Protein AF-0000000071113732 (afdb_homodimer)

InterPro domains:
  IPR005149 Transcription regulator PadR, N-terminal [PF03551] (15-84)
  IPR036388 Winged helix-like DNA-binding domain superfamily [G3DSA:1.10.10.10] (1-105)
  IPR036390 Winged helix DNA-binding domain superfamily [SSF46785] (5-100)
  IPR052509 Metal-responsive DNA-binding regulator [PTHR33169] (1-102)

Sequence (212 aa):
MKETQLLKGVLEGCVLDMIGQKERYGYELVQTLREAGFDTIVPGTIYPLLQKLEKNQWIRGDMRPSPDGPDRKYFSLMKEGEERVSVFWQQWDDLSQKVEGIKNGGMKETQLLKGVLEGCVLDMIGQKERYGYELVQTLREAGFDTIVPGTIYPLLQKLEKNQWIRGDMRPSPDGPDRKYFSLMKEGEERVSVFWQQWDDLSQKVEGIKNGG

Structure (mmCIF, N/CA/C/O backbone):
data_AF-0000000071113732-model_v1
#
loop_
_entity.id
_entity.type
_entity.pdbx_description
1 polymer 'Transcription regulator PadR N-terminal domain-containing protein'
#
loop_
_atom_site.group_PDB
_atom_site.id
_atom_site.type_symbol
_atom_site.label_atom_id
_atom_site.label_alt_id
_atom_site.label_comp_id
_atom_site.label_asym_id
_atom_site.label_entity_id
_atom_site.label_seq_id
_atom_site.pdbx_PDB_ins_code
_atom_site.Cartn_x
_atom_site.Cartn_y
_atom_site.Cartn_z
_atom_site.occupancy
_atom_site.B_iso_or_equiv
_atom_site.auth_seq_id
_atom_site.auth_comp_id
_atom_site.auth_asym_id
_atom_site.auth_atom_id
_atom_site.pdbx_PDB_model_num
ATOM 1 N N . MET A 1 1 ? -9.508 7.051 0.958 1 48.38 1 MET A N 1
ATOM 2 C CA . MET A 1 1 ? -8.383 6.32 0.396 1 48.38 1 MET A CA 1
ATOM 3 C C . MET A 1 1 ? -8.734 4.855 0.181 1 48.38 1 MET A C 1
ATOM 5 O O . MET A 1 1 ? -9.242 4.191 1.088 1 48.38 1 MET A O 1
ATOM 9 N N . LYS A 1 2 ? -9.109 4.508 -1.021 1 57 2 LYS A N 1
ATOM 10 C CA . LYS A 1 2 ? -9.828 3.268 -1.302 1 57 2 LYS A CA 1
ATOM 11 C C . LYS A 1 2 ? -8.969 2.047 -0.994 1 57 2 LYS A C 1
ATOM 13 O O . LYS A 1 2 ? -7.758 2.059 -1.233 1 57 2 LYS A O 1
ATOM 18 N N . GLU A 1 3 ? -9.344 1.215 -0.089 1 65.75 3 GLU A N 1
ATOM 19 C CA . GLU A 1 3 ? -8.844 -0.138 0.137 1 65.75 3 GLU A CA 1
ATOM 20 C C . GLU A 1 3 ? -8.133 -0.678 -1.102 1 65.75 3 GLU A C 1
ATOM 22 O O . GLU A 1 3 ? -7.086 -1.314 -0.993 1 65.75 3 GLU A O 1
ATOM 27 N N . THR A 1 4 ? -8.398 0.031 -2.078 1 75.38 4 THR A N 1
ATOM 28 C CA . THR A 1 4 ? -7.945 -0.485 -3.363 1 75.38 4 THR A CA 1
ATOM 29 C C . THR A 1 4 ? -6.5 -0.079 -3.629 1 75.38 4 THR A C 1
ATOM 31 O O . THR A 1 4 ? -5.699 -0.888 -4.102 1 75.38 4 THR A O 1
ATOM 34 N N . GLN A 1 5 ? -6.148 1.124 -3.166 1 77.12 5 GLN A N 1
ATOM 35 C CA . GLN A 1 5 ? -4.789 1.583 -3.434 1 77.12 5 GLN A CA 1
ATOM 36 C C . GLN A 1 5 ? -3.775 0.833 -2.576 1 77.12 5 GLN A C 1
ATOM 38 O O . GLN A 1 5 ? -2.703 0.458 -3.055 1 77.12 5 GLN A O 1
ATOM 43 N N . LEU A 1 6 ? -4.082 0.562 -1.274 1 81.5 6 LEU A N 1
ATOM 44 C CA . LEU A 1 6 ? -3.229 -0.189 -0.361 1 81.5 6 LEU A CA 1
ATOM 45 C C . LEU A 1 6 ? -2.979 -1.599 -0.886 1 81.5 6 LEU A C 1
ATOM 47 O O . LEU A 1 6 ? -1.842 -2.076 -0.881 1 81.5 6 LEU A O 1
ATOM 51 N N . LEU A 1 7 ? -4.039 -2.096 -1.405 1 84.56 7 LEU A N 1
ATOM 52 C CA . LEU A 1 7 ? -3.994 -3.469 -1.896 1 84.56 7 LEU A CA 1
ATOM 53 C C . LEU A 1 7 ? -3.139 -3.568 -3.154 1 84.56 7 LEU A C 1
ATOM 55 O O . LEU A 1 7 ? -2.342 -4.5 -3.297 1 84.56 7 LEU A O 1
ATOM 59 N N . LYS A 1 8 ? -3.248 -2.613 -4.027 1 83.69 8 LYS A N 1
ATOM 60 C CA . LYS A 1 8 ? -2.506 -2.623 -5.285 1 83.69 8 LYS A CA 1
ATOM 61 C C . LYS A 1 8 ? -1 -2.629 -5.035 1 83.69 8 LYS A C 1
ATOM 63 O O . LYS A 1 8 ? -0.249 -3.295 -5.75 1 83.69 8 LYS A O 1
ATOM 68 N N . GLY A 1 9 ? -0.637 -2.068 -3.979 1 83.94 9 GLY A N 1
ATOM 69 C CA . GLY A 1 9 ? 0.781 -1.942 -3.68 1 83.94 9 GLY A CA 1
ATOM 70 C C . GLY A 1 9 ? 1.414 -3.244 -3.229 1 83.94 9 GLY A C 1
ATOM 71 O O . GLY A 1 9 ? 2.621 -3.441 -3.385 1 83.94 9 GLY A O 1
ATOM 72 N N . VAL A 1 10 ? 0.55 -4.109 -2.74 1 94.44 10 VAL A N 1
ATOM 73 C CA . VAL A 1 10 ? 1.151 -5.289 -2.127 1 94.44 10 VAL A CA 1
ATOM 74 C C . VAL A 1 10 ? 0.893 -6.516 -3 1 94.44 10 VAL A C 1
ATOM 76 O O . VAL A 1 10 ? 1.632 -7.5 -2.932 1 94.44 10 VAL A O 1
ATOM 79 N N . LEU A 1 11 ? -0.054 -6.473 -3.846 1 94.31 11 LEU A N 1
ATOM 80 C CA . LEU A 1 11 ? -0.543 -7.66 -4.539 1 94.31 11 LEU A CA 1
ATOM 81 C C . LEU A 1 11 ? 0.536 -8.242 -5.449 1 94.31 11 LEU A C 1
ATOM 83 O O . LEU A 1 11 ? 0.763 -9.453 -5.457 1 94.31 11 LEU A O 1
ATOM 87 N N . GLU A 1 12 ? 1.166 -7.418 -6.188 1 95.62 12 GLU A N 1
ATOM 88 C CA . GLU A 1 12 ? 2.211 -7.875 -7.098 1 95.62 12 GLU A CA 1
ATOM 89 C C . GLU A 1 12 ? 3.297 -8.641 -6.352 1 95.62 12 GLU A C 1
ATOM 91 O O . GLU A 1 12 ? 3.701 -9.727 -6.773 1 95.62 12 GLU A O 1
ATOM 96 N N . GLY A 1 13 ? 3.77 -8.094 -5.277 1 96.38 13 GLY A N 1
ATOM 97 C CA . GLY A 1 13 ? 4.797 -8.742 -4.477 1 96.38 13 GLY A CA 1
ATOM 98 C C . GLY A 1 13 ? 4.344 -10.055 -3.867 1 96.38 13 GLY A C 1
ATOM 99 O O . GLY A 1 13 ? 5.09 -11.031 -3.859 1 96.38 13 GLY A O 1
ATOM 100 N N . CYS A 1 14 ? 3.131 -10.086 -3.414 1 96.88 14 CYS A N 1
ATOM 101 C CA . CYS A 1 14 ? 2.578 -11.289 -2.812 1 96.88 14 CYS A CA 1
ATOM 102 C C . CYS A 1 14 ? 2.451 -12.406 -3.846 1 96.88 14 CYS A C 1
ATOM 104 O O . CYS A 1 14 ? 2.791 -13.555 -3.568 1 96.88 14 CYS A O 1
ATOM 106 N N . VAL A 1 15 ? 2.012 -12.016 -5.008 1 97.38 15 VAL A N 1
ATOM 107 C CA . VAL A 1 15 ? 1.849 -12.984 -6.086 1 97.38 15 VAL A CA 1
ATOM 108 C C . VAL A 1 15 ? 3.209 -13.562 -6.473 1 97.38 15 VAL A C 1
ATOM 110 O O . VAL A 1 15 ? 3.359 -14.781 -6.605 1 97.38 15 VAL A O 1
ATOM 113 N N . LEU A 1 16 ? 4.18 -12.719 -6.656 1 97.94 16 LEU A N 1
ATOM 114 C CA . LEU A 1 16 ? 5.523 -13.18 -6.992 1 97.94 16 LEU A CA 1
ATOM 115 C C . LEU A 1 16 ? 6.059 -14.117 -5.918 1 97.94 16 LEU A C 1
ATOM 117 O O . LEU A 1 16 ? 6.641 -15.156 -6.234 1 97.94 16 LEU A O 1
ATOM 121 N N . ASP A 1 17 ? 5.855 -13.742 -4.699 1 97.94 17 ASP A N 1
ATOM 122 C CA . ASP A 1 17 ? 6.332 -14.562 -3.592 1 97.94 17 ASP A CA 1
ATOM 123 C C . ASP A 1 17 ? 5.691 -15.945 -3.621 1 97.94 17 ASP A C 1
ATOM 125 O O . ASP A 1 17 ? 6.379 -16.953 -3.473 1 97.94 17 ASP A O 1
ATOM 129 N N . MET A 1 18 ? 4.418 -16.031 -3.865 1 97.75 18 MET A N 1
ATOM 130 C CA . MET A 1 18 ? 3.678 -17.297 -3.881 1 97.75 18 MET A CA 1
ATOM 131 C C . MET A 1 18 ? 4.145 -18.188 -5.027 1 97.75 18 MET A C 1
ATOM 133 O O . MET A 1 18 ? 4.281 -19.391 -4.859 1 97.75 18 MET A O 1
ATOM 137 N N . ILE A 1 19 ? 4.398 -17.531 -6.148 1 98 19 ILE A N 1
ATOM 138 C CA . ILE A 1 19 ? 4.883 -18.281 -7.305 1 98 19 ILE A CA 1
ATOM 139 C C . ILE A 1 19 ? 6.297 -18.797 -7.031 1 98 19 ILE A C 1
ATOM 141 O O . ILE A 1 19 ? 6.672 -19.875 -7.473 1 98 19 ILE A O 1
ATOM 145 N N . GLY A 1 20 ? 7.078 -18.016 -6.328 1 97.25 20 GLY A N 1
ATOM 146 C CA . GLY A 1 20 ? 8.43 -18.406 -5.965 1 97.25 20 GLY A CA 1
ATOM 147 C C . GLY A 1 20 ? 8.477 -19.578 -5.012 1 97.25 20 GLY A C 1
ATOM 148 O O . GLY A 1 20 ? 9.406 -20.391 -5.059 1 97.25 20 GLY A O 1
ATOM 149 N N . GLN A 1 21 ? 7.516 -19.75 -4.211 1 96.44 21 GLN A N 1
ATOM 150 C CA . GLN A 1 21 ? 7.441 -20.844 -3.25 1 96.44 21 GLN A CA 1
ATOM 151 C C . GLN A 1 21 ? 7.051 -22.156 -3.936 1 96.44 21 GLN A C 1
ATOM 153 O O . GLN A 1 21 ? 7.535 -23.219 -3.562 1 96.44 21 GLN A O 1
ATOM 158 N N . LYS A 1 22 ? 6.148 -22.031 -4.82 1 95.94 22 LYS A N 1
ATOM 159 C CA . LYS A 1 22 ? 5.609 -23.156 -5.578 1 95.94 22 LYS A CA 1
ATOM 160 C C . LYS A 1 22 ? 5.039 -22.703 -6.918 1 95.94 22 LYS A C 1
ATOM 162 O O . LYS A 1 22 ? 4.363 -21.672 -6.988 1 95.94 22 LYS A O 1
ATOM 167 N N . GLU A 1 23 ? 5.387 -23.5 -7.926 1 97.25 23 GLU A N 1
ATOM 168 C CA . GLU A 1 23 ? 4.742 -23.219 -9.203 1 97.25 23 GLU A CA 1
ATOM 169 C C . GLU A 1 23 ? 3.227 -23.344 -9.102 1 97.25 23 GLU A C 1
ATOM 171 O O . GLU A 1 23 ? 2.717 -24.281 -8.5 1 97.25 23 GLU A O 1
ATOM 176 N N . ARG 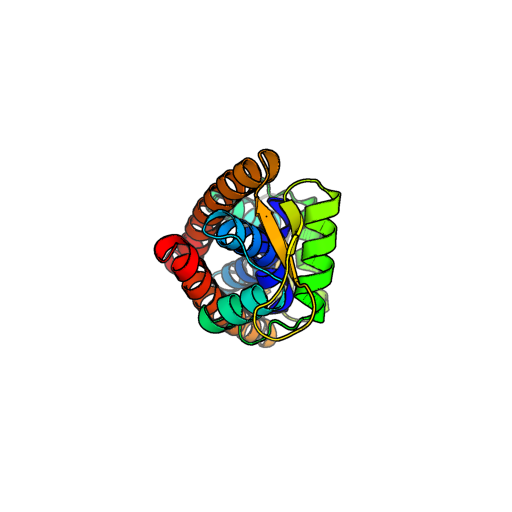A 1 24 ? 2.561 -22.328 -9.664 1 96.25 24 ARG A N 1
ATOM 177 C CA . ARG A 1 24 ? 1.107 -22.281 -9.539 1 96.25 24 ARG A CA 1
ATOM 178 C C . ARG A 1 24 ? 0.461 -21.812 -10.844 1 96.25 24 ARG A C 1
ATOM 180 O O . ARG A 1 24 ? 1.063 -21.047 -11.602 1 96.25 24 ARG A O 1
ATOM 187 N N . TYR A 1 25 ? -0.783 -22.328 -11.109 1 96.62 25 TYR A N 1
ATOM 188 C CA . TYR A 1 25 ? -1.585 -21.75 -12.188 1 96.62 25 TYR A CA 1
ATOM 189 C C . TYR A 1 25 ? -2.572 -20.734 -11.648 1 96.62 25 TYR A C 1
ATOM 191 O O . TYR A 1 25 ? -2.701 -20.562 -10.438 1 96.62 25 TYR A O 1
ATOM 199 N N . GLY A 1 26 ? -3.193 -19.953 -12.562 1 96.56 26 GLY A N 1
ATOM 200 C CA . GLY A 1 26 ? -3.992 -18.797 -12.219 1 96.56 26 GLY A CA 1
ATOM 201 C C . GLY A 1 26 ? -5.047 -19.078 -11.164 1 96.56 26 GLY A C 1
ATOM 202 O O . GLY A 1 26 ? -5.152 -18.359 -10.172 1 96.56 26 GLY A O 1
ATOM 203 N N . TYR A 1 27 ? -5.777 -20.141 -11.328 1 95.38 27 TYR A N 1
ATOM 204 C CA . TYR A 1 27 ? -6.871 -20.484 -10.422 1 95.38 27 TYR A CA 1
ATOM 205 C C . TYR A 1 27 ? -6.344 -20.797 -9.023 1 95.38 27 TYR A C 1
ATOM 207 O O . TYR A 1 27 ? -6.918 -20.344 -8.023 1 95.38 27 TYR A O 1
ATOM 215 N N . GLU A 1 28 ? -5.367 -21.531 -8.969 1 95.44 28 GLU A N 1
ATOM 216 C CA . GLU A 1 28 ? -4.754 -21.875 -7.688 1 95.44 28 GLU A CA 1
ATOM 217 C C . GLU A 1 28 ? -4.242 -20.625 -6.973 1 95.44 28 GLU A C 1
ATOM 219 O O . GLU A 1 28 ? -4.34 -20.516 -5.75 1 95.44 28 GLU A O 1
ATOM 224 N N . LEU A 1 29 ? -3.678 -19.734 -7.719 1 97 29 LEU A N 1
ATOM 225 C CA . LEU A 1 29 ? -3.174 -18.484 -7.148 1 97 29 LEU A CA 1
ATOM 226 C C . LEU A 1 29 ? -4.309 -17.672 -6.551 1 97 29 LEU A C 1
ATOM 228 O O . LEU A 1 29 ? -4.176 -17.125 -5.449 1 97 29 LEU A O 1
ATOM 232 N N . VAL A 1 30 ? -5.441 -17.547 -7.223 1 97 30 VAL A N 1
ATOM 233 C CA . VAL A 1 30 ? -6.613 -16.828 -6.738 1 97 30 VAL A CA 1
ATOM 234 C C . VAL A 1 30 ? -7.102 -17.453 -5.434 1 97 30 VAL A C 1
ATOM 236 O O . VAL A 1 30 ? -7.355 -16.75 -4.453 1 97 30 VAL A O 1
ATOM 239 N N . GLN A 1 31 ? -7.113 -18.781 -5.418 1 96.19 31 GLN A N 1
ATOM 240 C CA . GLN A 1 31 ? -7.57 -19.5 -4.23 1 96.19 31 GLN A CA 1
ATOM 241 C C . GLN A 1 31 ? -6.621 -19.266 -3.057 1 96.19 31 GLN A C 1
ATOM 243 O O . GLN A 1 31 ? -7.066 -19.047 -1.927 1 96.19 31 GLN A O 1
ATOM 248 N N . THR A 1 32 ? -5.355 -19.375 -3.332 1 95.75 32 THR A N 1
ATOM 249 C CA . THR A 1 32 ? -4.348 -19.203 -2.289 1 95.75 32 THR A CA 1
ATOM 250 C C . THR A 1 32 ? -4.406 -17.797 -1.702 1 95.75 32 THR A C 1
ATOM 252 O O . THR A 1 32 ? -4.289 -17.625 -0.488 1 95.75 32 THR A O 1
ATOM 255 N N . LEU A 1 33 ? -4.598 -16.797 -2.518 1 96.44 33 LEU A N 1
ATOM 256 C CA . LEU A 1 33 ? -4.73 -15.414 -2.064 1 96.44 33 LEU A CA 1
ATOM 257 C C . LEU A 1 33 ? -5.969 -15.242 -1.19 1 96.44 33 LEU A C 1
ATOM 259 O O . LEU A 1 33 ? -5.91 -14.586 -0.149 1 96.44 33 LEU A O 1
ATOM 263 N N . ARG A 1 34 ? -7.062 -15.852 -1.559 1 95.38 34 ARG A N 1
ATOM 264 C CA . ARG A 1 34 ? -8.289 -15.773 -0.766 1 95.38 34 ARG A CA 1
ATOM 265 C C . ARG A 1 34 ? -8.102 -16.453 0.589 1 95.38 34 ARG A C 1
ATOM 267 O O . ARG A 1 34 ? -8.57 -15.938 1.61 1 95.38 34 ARG A O 1
ATOM 274 N N . GLU A 1 35 ? -7.422 -17.531 0.562 1 95.19 35 GLU A N 1
ATOM 275 C CA . GLU A 1 35 ? -7.141 -18.25 1.804 1 95.19 35 GLU A CA 1
ATOM 276 C C . GLU A 1 35 ? -6.266 -17.406 2.734 1 95.19 35 GLU A C 1
ATOM 278 O O . GLU A 1 35 ? -6.367 -17.516 3.957 1 95.19 35 GLU A O 1
ATOM 283 N N . ALA A 1 36 ? -5.461 -16.625 2.121 1 94.81 36 ALA A N 1
ATOM 284 C CA . ALA A 1 36 ? -4.59 -15.75 2.896 1 94.81 36 ALA A CA 1
ATOM 285 C C . ALA A 1 36 ? -5.348 -14.523 3.395 1 94.81 36 ALA A C 1
ATOM 287 O O . ALA A 1 36 ? -4.785 -13.688 4.102 1 94.81 36 ALA A O 1
ATOM 288 N N . GLY A 1 37 ? -6.605 -14.352 2.98 1 94.31 37 GLY A N 1
ATOM 289 C CA . GLY A 1 37 ? -7.445 -13.289 3.508 1 94.31 37 GLY A CA 1
ATOM 290 C C . GLY A 1 37 ? -7.812 -12.242 2.469 1 94.31 37 GLY A C 1
ATOM 291 O O . GLY A 1 37 ? -8.547 -11.297 2.764 1 94.31 37 GLY A O 1
ATOM 292 N N . PHE A 1 38 ? -7.238 -12.398 1.267 1 94.56 38 PHE A N 1
ATOM 293 C CA . PHE A 1 38 ? -7.594 -11.477 0.193 1 94.56 38 PHE A CA 1
ATOM 294 C C . PHE A 1 38 ? -8.906 -11.898 -0.464 1 94.56 38 PHE A C 1
ATOM 296 O O . PHE A 1 38 ? -8.914 -12.328 -1.617 1 94.56 38 PHE A O 1
ATOM 303 N N . ASP A 1 39 ? -10 -11.508 0.16 1 91.81 39 ASP A N 1
ATOM 304 C CA . ASP A 1 39 ? -11.305 -12.078 -0.172 1 91.81 39 ASP A CA 1
ATOM 305 C C . ASP A 1 39 ? -11.93 -11.359 -1.37 1 91.81 39 ASP A C 1
ATOM 307 O O . ASP A 1 39 ? -12.836 -11.891 -2.016 1 91.81 39 ASP A O 1
ATOM 311 N N . THR A 1 40 ? -11.383 -10.211 -1.685 1 88.44 40 THR A N 1
ATOM 312 C CA . THR A 1 40 ? -12 -9.414 -2.74 1 88.44 40 THR A CA 1
ATOM 313 C C . THR A 1 40 ? -11.281 -9.625 -4.07 1 88.44 40 THR A C 1
ATOM 315 O O . THR A 1 40 ? -11.625 -9 -5.074 1 88.44 40 THR A O 1
ATOM 318 N N . ILE A 1 41 ? -10.328 -10.469 -4.059 1 93 41 ILE A N 1
ATOM 319 C CA . ILE A 1 41 ? -9.547 -10.703 -5.266 1 93 41 ILE A CA 1
ATOM 320 C C . ILE A 1 41 ? -10.383 -11.461 -6.289 1 93 41 ILE A C 1
ATOM 322 O O . ILE A 1 41 ? -11.062 -12.43 -5.949 1 93 41 ILE A O 1
ATOM 326 N N . VAL A 1 42 ? -10.359 -11.008 -7.469 1 92.06 42 VAL A N 1
ATOM 327 C CA . VAL A 1 42 ? -11.102 -11.641 -8.555 1 92.06 42 VAL A CA 1
ATOM 328 C C . VAL A 1 42 ? -10.148 -12.016 -9.68 1 92.06 42 VAL A C 1
ATOM 330 O O . VAL A 1 42 ? -9.086 -11.398 -9.836 1 92.06 42 VAL A O 1
ATOM 333 N N . PRO A 1 43 ? -10.547 -13.008 -10.484 1 95 43 PRO A N 1
ATOM 334 C CA . PRO A 1 43 ? -9.719 -13.406 -11.625 1 95 43 PRO A CA 1
ATOM 335 C C . PRO A 1 43 ? -9.367 -12.227 -12.531 1 95 43 PRO A C 1
ATOM 337 O O . PRO A 1 43 ? -8.25 -12.156 -13.055 1 95 43 PRO A O 1
ATOM 340 N N . GLY A 1 44 ? -10.18 -11.305 -12.688 1 95.94 44 GLY A N 1
ATOM 341 C CA . GLY A 1 44 ? -9.977 -10.156 -13.547 1 95.94 44 GLY A CA 1
ATOM 342 C C . GLY A 1 44 ? -8.828 -9.273 -13.094 1 95.94 44 GLY A C 1
ATOM 343 O O . GLY A 1 44 ? -8.305 -8.477 -13.883 1 95.94 44 GLY A O 1
ATOM 344 N N . THR A 1 45 ? -8.422 -9.453 -11.891 1 93.69 45 THR A N 1
ATOM 345 C CA . THR A 1 45 ? -7.293 -8.711 -11.344 1 93.69 45 THR A CA 1
ATOM 346 C C . THR A 1 45 ? -6.012 -9.531 -11.445 1 93.69 45 THR A C 1
ATOM 348 O O . THR A 1 45 ? -4.949 -8.992 -11.773 1 93.69 45 THR A O 1
ATOM 351 N N . ILE A 1 46 ? -6.145 -10.812 -11.312 1 97 46 ILE A N 1
ATOM 352 C CA . ILE A 1 46 ? -4.977 -11.672 -11.18 1 97 46 ILE A CA 1
ATOM 353 C C . ILE A 1 46 ? -4.434 -12.016 -12.562 1 97 46 ILE A C 1
ATOM 355 O O . ILE A 1 46 ? -3.221 -11.984 -12.789 1 97 46 ILE A O 1
ATOM 359 N N . TYR A 1 47 ? -5.32 -12.273 -13.477 1 97.38 47 TYR A N 1
ATOM 360 C CA . TYR A 1 47 ? -4.848 -12.742 -14.773 1 97.38 47 TYR A CA 1
ATOM 361 C C . TYR A 1 47 ? -4.137 -11.633 -15.531 1 97.38 47 TYR A C 1
ATOM 363 O O . TYR A 1 47 ? -3.066 -11.852 -16.109 1 97.38 47 TYR A O 1
ATOM 371 N N . PRO A 1 48 ? -4.637 -10.477 -15.602 1 97.56 48 PRO A N 1
ATOM 372 C CA . PRO A 1 48 ? -3.863 -9.383 -16.203 1 97.56 48 PRO A CA 1
ATOM 373 C C . PRO A 1 48 ? -2.533 -9.141 -15.5 1 97.56 48 PRO A C 1
ATOM 375 O O . PRO A 1 48 ? -1.531 -8.828 -16.156 1 97.56 48 PRO A O 1
ATOM 378 N N . LEU A 1 49 ? -2.527 -9.258 -14.219 1 96.88 49 LEU A N 1
ATOM 379 C CA . LEU A 1 49 ? -1.284 -9.109 -13.469 1 96.88 49 LEU A CA 1
ATOM 380 C C . LEU A 1 49 ? -0.272 -10.172 -13.883 1 96.88 49 LEU A C 1
ATOM 382 O O . LEU A 1 49 ? 0.899 -9.867 -14.117 1 96.88 49 LEU A O 1
ATOM 386 N N . LEU A 1 50 ? -0.761 -11.383 -14.023 1 98.19 50 LEU A N 1
ATOM 387 C CA . LEU A 1 50 ? 0.116 -12.469 -14.438 1 98.19 50 LEU A CA 1
ATOM 388 C C . LEU A 1 50 ? 0.682 -12.203 -15.836 1 98.19 50 LEU A C 1
ATOM 390 O O . LEU A 1 50 ? 1.863 -12.453 -16.078 1 98.19 50 LEU A O 1
ATOM 394 N N . GLN A 1 51 ? -0.129 -11.695 -16.672 1 98.31 51 GLN A N 1
ATOM 395 C CA . GLN A 1 51 ? 0.325 -11.352 -18.016 1 98.31 51 GLN A CA 1
ATOM 396 C C . GLN A 1 51 ? 1.421 -10.289 -17.969 1 98.31 51 GLN A C 1
ATOM 398 O O . GLN A 1 51 ? 2.434 -10.406 -18.672 1 98.31 51 GLN A O 1
ATOM 403 N N . LYS A 1 52 ? 1.187 -9.305 -17.188 1 97.94 52 LYS A N 1
ATOM 404 C CA . LYS A 1 52 ? 2.16 -8.227 -17.031 1 97.94 52 LYS A CA 1
ATOM 405 C C . LYS A 1 52 ? 3.484 -8.758 -16.484 1 97.94 52 LYS A C 1
ATOM 407 O O . LYS A 1 52 ? 4.555 -8.406 -16.984 1 97.94 52 LYS A O 1
ATOM 412 N N . LEU A 1 53 ? 3.436 -9.586 -15.492 1 98.12 53 LEU A N 1
ATOM 413 C CA . LEU A 1 53 ? 4.633 -10.148 -14.867 1 98.12 53 LEU A CA 1
ATOM 414 C C . LEU A 1 53 ? 5.402 -11.016 -15.852 1 98.12 53 LEU A C 1
ATOM 416 O O . LEU A 1 53 ? 6.637 -11.016 -15.859 1 98.12 53 LEU A O 1
ATOM 420 N N . GLU A 1 54 ? 4.68 -11.75 -16.641 1 98.69 54 GLU A N 1
ATOM 421 C CA . GLU A 1 54 ? 5.309 -12.586 -17.656 1 98.69 54 GLU A CA 1
ATOM 422 C C . GLU A 1 54 ? 5.953 -11.734 -18.75 1 98.69 54 GLU A C 1
ATOM 424 O O . GLU A 1 54 ? 7.078 -12.008 -19.172 1 98.69 54 GLU A O 1
ATOM 429 N N . LYS A 1 55 ? 5.234 -10.695 -19.172 1 98.31 55 LYS A N 1
ATOM 430 C CA . LYS A 1 55 ? 5.766 -9.773 -20.172 1 98.31 55 LYS A CA 1
ATOM 431 C C . LYS A 1 55 ? 7.062 -9.133 -19.688 1 98.31 55 LYS A C 1
ATOM 433 O O . LYS A 1 55 ? 7.996 -8.93 -20.469 1 98.31 55 LYS A O 1
ATOM 438 N N . ASN A 1 56 ? 7.148 -8.922 -18.391 1 97.75 56 ASN A N 1
ATOM 439 C CA . ASN A 1 56 ? 8.328 -8.312 -17.781 1 97.75 56 ASN A CA 1
ATOM 440 C C . ASN A 1 56 ? 9.414 -9.344 -17.5 1 97.75 56 ASN A C 1
ATOM 442 O O . ASN A 1 56 ? 10.469 -9 -16.969 1 97.75 56 ASN A O 1
ATOM 446 N N . GLN A 1 57 ? 9.109 -10.508 -17.719 1 98.5 57 GLN A N 1
ATOM 447 C CA . GLN A 1 57 ? 10.039 -11.617 -17.547 1 98.5 57 GLN A CA 1
ATOM 448 C C . GLN A 1 57 ? 10.352 -11.844 -16.078 1 98.5 57 GLN A C 1
ATOM 450 O O . GLN A 1 57 ? 11.477 -12.203 -15.719 1 98.5 57 GLN A O 1
ATOM 455 N N . TRP A 1 58 ? 9.445 -11.516 -15.242 1 98.56 58 TRP A N 1
ATOM 456 C CA . TRP A 1 58 ? 9.594 -11.805 -13.812 1 98.56 58 TRP A CA 1
ATOM 457 C C . TRP A 1 58 ? 9.141 -13.227 -13.5 1 98.56 58 TRP A C 1
ATOM 459 O O . TRP A 1 58 ? 9.625 -13.844 -12.547 1 98.56 58 TRP A O 1
ATOM 469 N N . ILE A 1 59 ? 8.195 -13.727 -14.336 1 98.81 59 ILE A N 1
ATOM 470 C CA . ILE A 1 59 ? 7.738 -15.109 -14.266 1 98.81 59 ILE A CA 1
ATOM 471 C C . ILE A 1 59 ? 7.691 -15.711 -15.672 1 98.81 59 ILE A C 1
ATOM 473 O O . ILE A 1 59 ? 7.77 -14.984 -16.672 1 98.81 59 ILE A O 1
ATOM 477 N N . ARG A 1 60 ? 7.602 -17.031 -15.711 1 98.75 60 ARG A N 1
ATOM 478 C CA . ARG A 1 60 ? 7.426 -17.781 -16.953 1 98.75 60 ARG A CA 1
ATOM 479 C C . ARG A 1 60 ? 6.223 -18.703 -16.875 1 98.75 60 ARG A C 1
ATOM 481 O O . ARG A 1 60 ? 6.027 -19.391 -15.859 1 98.75 60 ARG A O 1
ATOM 488 N N . GLY A 1 61 ? 5.434 -18.703 -17.922 1 98.38 61 GLY A N 1
ATOM 489 C CA . GLY A 1 61 ? 4.297 -19.609 -18.016 1 98.38 61 GLY A CA 1
ATOM 490 C C . GLY A 1 61 ? 4.566 -20.812 -18.875 1 98.38 61 GLY A C 1
ATOM 491 O O . GLY A 1 61 ? 5.164 -20.688 -19.953 1 98.38 61 GLY A O 1
ATOM 492 N N . ASP A 1 62 ? 4.191 -22 -18.438 1 97.75 62 ASP A N 1
ATOM 493 C CA . ASP A 1 62 ? 4.309 -23.25 -19.188 1 97.75 62 ASP A CA 1
ATOM 494 C C . ASP A 1 62 ? 3.002 -24.031 -19.172 1 97.75 62 ASP A C 1
ATOM 496 O O . ASP A 1 62 ? 2.447 -24.297 -18.094 1 97.75 62 ASP A O 1
ATOM 500 N N . MET A 1 63 ? 2.59 -24.359 -20.406 1 97.44 63 MET A N 1
ATOM 501 C CA . MET A 1 63 ? 1.389 -25.188 -20.469 1 97.44 63 MET A CA 1
ATOM 502 C C . MET A 1 63 ? 1.691 -26.625 -20.047 1 97.44 63 MET A C 1
ATOM 504 O O . MET A 1 63 ? 2.664 -27.219 -20.516 1 97.44 63 MET A O 1
ATOM 508 N N . ARG A 1 64 ? 0.845 -27.141 -19.125 1 95.75 64 ARG A N 1
ATOM 509 C CA . ARG A 1 64 ? 0.985 -28.516 -18.656 1 95.75 64 ARG A CA 1
ATOM 510 C C . ARG A 1 64 ? -0.364 -29.234 -18.641 1 95.75 64 ARG A C 1
ATOM 512 O O . ARG A 1 64 ? -1.402 -28.594 -18.438 1 95.75 64 ARG A O 1
ATOM 519 N N . PRO A 1 65 ? -0.287 -30.547 -18.844 1 93.12 65 PRO A N 1
ATOM 520 C CA . PRO A 1 65 ? -1.544 -31.281 -18.766 1 93.12 65 PRO A CA 1
ATOM 521 C C . PRO A 1 65 ? -2.172 -31.25 -17.375 1 93.12 65 PRO A C 1
ATOM 523 O O . PRO A 1 65 ? -1.455 -31.234 -16.375 1 93.12 65 PRO A O 1
ATOM 526 N N . SER A 1 66 ? -3.412 -31.141 -17.328 1 88.06 66 SER A N 1
ATOM 527 C CA . SER A 1 66 ? -4.164 -31.203 -16.078 1 88.06 66 SER A CA 1
ATOM 528 C C . SER A 1 66 ? -4.762 -32.594 -15.852 1 88.06 66 SER A C 1
ATOM 530 O O . SER A 1 66 ? -5.02 -33.312 -16.797 1 88.06 66 SER A O 1
ATOM 532 N N . PRO A 1 67 ? -4.801 -32.938 -14.555 1 84.69 67 PRO A N 1
ATOM 533 C CA . PRO A 1 67 ? -5.379 -34.25 -14.305 1 84.69 67 PRO A CA 1
ATOM 534 C C . PRO A 1 67 ? -6.805 -34.375 -14.828 1 84.69 67 PRO A C 1
ATOM 536 O O . PRO A 1 67 ? -7.195 -35.469 -15.312 1 84.69 67 PRO A O 1
ATOM 539 N N . ASP A 1 68 ? -7.617 -33.438 -14.695 1 82.81 68 ASP A N 1
ATOM 540 C CA . ASP A 1 68 ? -9.023 -33.5 -15.086 1 82.81 68 ASP A CA 1
ATOM 541 C C . ASP A 1 68 ? -9.414 -32.281 -15.922 1 82.81 68 ASP A C 1
ATOM 543 O O . ASP A 1 68 ? -10.008 -31.328 -15.398 1 82.81 68 ASP A O 1
ATOM 547 N N . GLY A 1 69 ? -8.867 -32.156 -16.953 1 83 69 GLY A N 1
ATOM 548 C CA . GLY A 1 69 ? -9.32 -31.016 -17.766 1 83 69 GLY A CA 1
ATOM 549 C C . GLY A 1 69 ? -8.281 -30.531 -18.75 1 83 69 GLY A C 1
ATOM 550 O O . GLY A 1 69 ? -7.312 -31.234 -19.047 1 83 69 GLY A O 1
ATOM 551 N N . PRO A 1 70 ? -8.555 -29.422 -19.312 1 90.38 70 PRO A N 1
ATOM 552 C CA . PRO A 1 70 ? -7.629 -28.844 -20.297 1 90.38 70 PRO A CA 1
ATOM 553 C C . PRO A 1 70 ? -6.258 -28.531 -19.688 1 90.38 70 PRO A C 1
ATOM 555 O O . PRO A 1 70 ? -6.105 -28.516 -18.469 1 90.38 70 PRO A O 1
ATOM 558 N N . ASP A 1 71 ? -5.344 -28.422 -20.5 1 94.56 71 ASP A N 1
ATOM 559 C CA . ASP A 1 71 ? -4.02 -27.984 -20.078 1 94.56 71 ASP A CA 1
ATOM 560 C C . ASP A 1 71 ? -4.109 -26.688 -19.266 1 94.56 71 ASP A C 1
ATOM 562 O O . ASP A 1 71 ? -5.016 -25.875 -19.469 1 94.56 71 ASP A O 1
ATOM 566 N N . ARG A 1 72 ? -3.227 -26.531 -18.297 1 95.12 72 ARG A N 1
ATOM 567 C CA . ARG A 1 72 ? -3.137 -25.312 -17.484 1 95.12 72 ARG A CA 1
ATOM 568 C C . ARG A 1 72 ? -1.766 -24.656 -17.641 1 95.12 72 ARG A C 1
ATOM 570 O O . ARG A 1 72 ? -0.763 -25.344 -17.844 1 95.12 72 ARG A O 1
ATOM 577 N N . LYS A 1 73 ? -1.85 -23.375 -17.578 1 96.88 73 LYS A N 1
ATOM 578 C CA . LYS A 1 73 ? -0.598 -22.625 -17.625 1 96.88 73 LYS A CA 1
ATOM 579 C C . LYS A 1 73 ? -0.024 -22.422 -16.219 1 96.88 73 LYS A C 1
ATOM 581 O O . LYS A 1 73 ? -0.587 -21.688 -15.422 1 96.88 73 LYS A O 1
ATOM 586 N N . TYR A 1 74 ? 1.098 -23.109 -15.953 1 97.88 74 TYR A N 1
ATOM 587 C CA . TYR A 1 74 ? 1.796 -22.969 -14.68 1 97.88 74 TYR A CA 1
ATOM 588 C C . TYR A 1 74 ? 2.85 -21.859 -14.766 1 97.88 74 TYR A C 1
ATOM 590 O O . TYR A 1 74 ? 3.541 -21.734 -15.773 1 97.88 74 TYR A O 1
ATOM 598 N N . PHE A 1 75 ? 2.971 -21.141 -13.625 1 98.62 75 PHE A N 1
ATOM 599 C CA . PHE A 1 75 ? 3.939 -20.062 -13.594 1 98.62 75 PHE A CA 1
ATOM 600 C C . PHE A 1 75 ? 5.078 -20.375 -12.633 1 98.62 75 PHE A C 1
ATOM 602 O O . PHE A 1 75 ? 4.848 -20.922 -11.547 1 98.62 75 PHE A O 1
ATOM 609 N N . SER A 1 76 ? 6.238 -20.062 -13.07 1 98.69 76 SER A N 1
ATOM 610 C CA . SER A 1 76 ? 7.434 -20.156 -12.25 1 98.69 76 SER A CA 1
ATOM 611 C C . SER A 1 76 ? 8.188 -18.828 -12.195 1 98.69 76 SER A C 1
ATOM 613 O O . SER A 1 76 ? 8.062 -18.016 -13.102 1 98.69 76 SER A O 1
ATOM 615 N N . LEU A 1 77 ? 8.898 -18.688 -11.156 1 98.5 77 LEU A N 1
ATOM 616 C CA . LEU A 1 77 ? 9.641 -17.453 -10.945 1 98.5 77 LEU A CA 1
ATOM 617 C C . LEU A 1 77 ? 10.945 -17.453 -11.742 1 98.5 77 LEU A C 1
ATOM 619 O O . LEU A 1 77 ? 11.648 -18.469 -11.773 1 98.5 77 LEU A O 1
ATOM 623 N N . MET A 1 78 ? 11.227 -16.297 -12.391 1 98.56 78 MET A N 1
ATOM 624 C CA . MET A 1 78 ? 12.5 -16.109 -13.07 1 98.56 78 MET A CA 1
ATOM 625 C C . MET A 1 78 ? 13.477 -15.344 -12.188 1 98.56 78 MET A C 1
ATOM 627 O O . MET A 1 78 ? 13.125 -14.906 -11.094 1 98.56 78 MET A O 1
ATOM 631 N N . LYS A 1 79 ? 14.727 -15.203 -12.672 1 98.19 79 LYS A N 1
ATOM 632 C CA . LYS A 1 79 ? 15.773 -14.562 -11.883 1 98.19 79 LYS A CA 1
ATOM 633 C C . LYS A 1 79 ? 15.367 -13.141 -11.5 1 98.19 79 LYS A C 1
ATOM 635 O O . LYS A 1 79 ? 15.516 -12.742 -10.344 1 98.19 79 LYS A O 1
ATOM 640 N N . GLU A 1 80 ? 14.82 -12.398 -12.422 1 98.06 80 GLU A N 1
ATOM 641 C CA . GLU A 1 80 ? 14.383 -11.039 -12.141 1 98.06 80 GLU A CA 1
ATOM 642 C C . GLU A 1 80 ? 13.242 -11.016 -11.133 1 98.06 80 GLU A C 1
ATOM 644 O O . GLU A 1 80 ? 13.156 -10.109 -10.297 1 98.06 80 GLU A O 1
ATOM 649 N N . GLY A 1 81 ? 12.391 -12.016 -11.219 1 98.19 81 GLY A N 1
ATOM 650 C CA . GLY A 1 81 ? 11.305 -12.133 -10.258 1 98.19 81 GLY A CA 1
ATOM 651 C C . GLY A 1 81 ? 11.781 -12.359 -8.836 1 98.19 81 GLY A C 1
ATOM 652 O O . GLY A 1 81 ? 11.219 -11.805 -7.891 1 98.19 81 GLY A O 1
ATOM 653 N N . GLU A 1 82 ? 12.859 -13.125 -8.695 1 98 82 GLU A N 1
ATOM 654 C CA . GLU A 1 82 ? 13.438 -13.367 -7.379 1 98 82 GLU A CA 1
ATOM 655 C C . GLU A 1 82 ? 13.969 -12.078 -6.762 1 98 82 GLU A C 1
ATOM 657 O O . GLU A 1 82 ? 13.789 -11.836 -5.566 1 98 82 GLU A O 1
ATOM 662 N N . GLU A 1 83 ? 14.562 -11.336 -7.617 1 97.88 83 GLU A N 1
ATOM 663 C CA . GLU A 1 83 ? 15.07 -10.047 -7.156 1 97.88 83 GLU A CA 1
ATOM 664 C C . GLU A 1 83 ? 13.93 -9.125 -6.727 1 97.88 83 GLU A C 1
ATOM 666 O O . GLU A 1 83 ? 14.039 -8.438 -5.715 1 97.88 83 GLU A O 1
ATOM 671 N N . ARG A 1 84 ? 12.883 -9.203 -7.461 1 96.94 84 ARG A N 1
ATOM 672 C CA . ARG A 1 84 ? 11.734 -8.352 -7.164 1 96.94 84 ARG A CA 1
ATOM 673 C C . ARG A 1 84 ? 11.078 -8.758 -5.848 1 96.94 84 ARG A C 1
ATOM 675 O O . ARG A 1 84 ? 10.602 -7.902 -5.098 1 96.94 84 ARG A O 1
ATOM 682 N N . VAL A 1 85 ? 11.078 -10.016 -5.562 1 97.12 85 VAL A N 1
ATOM 683 C CA . VAL A 1 85 ? 10.508 -10.492 -4.309 1 97.12 85 VAL A CA 1
ATOM 684 C C . VAL A 1 85 ? 11.328 -9.969 -3.135 1 97.12 85 VAL A C 1
ATOM 686 O O . VAL A 1 85 ? 10.766 -9.461 -2.158 1 97.12 85 VAL A O 1
ATOM 689 N N . SER A 1 86 ? 12.633 -10.094 -3.281 1 97.19 86 SER A N 1
ATOM 690 C CA . SER A 1 86 ? 13.523 -9.617 -2.225 1 97.19 86 SER A CA 1
ATOM 691 C C . SER A 1 86 ? 13.344 -8.125 -1.984 1 97.19 86 SER A C 1
ATOM 693 O O . SER A 1 86 ? 13.227 -7.688 -0.839 1 97.19 86 SER A O 1
ATOM 695 N N . VAL A 1 87 ? 13.289 -7.395 -3.027 1 96 87 VAL A N 1
ATOM 696 C CA . VAL A 1 87 ? 13.133 -5.949 -2.947 1 96 87 VAL A CA 1
ATOM 697 C C . VAL A 1 87 ? 11.781 -5.613 -2.326 1 96 87 VAL A C 1
ATOM 699 O O . VAL A 1 87 ? 11.68 -4.715 -1.487 1 96 87 VAL A O 1
ATOM 702 N N . PHE A 1 88 ? 10.781 -6.34 -2.674 1 95.62 88 PHE A N 1
ATOM 703 C CA . PHE A 1 88 ? 9.43 -6.117 -2.154 1 95.62 88 PHE A CA 1
ATOM 704 C C . PHE A 1 88 ? 9.406 -6.289 -0.64 1 95.62 88 PHE A C 1
ATOM 706 O O . PHE A 1 88 ? 8.867 -5.441 0.077 1 95.62 88 PHE A O 1
ATOM 713 N N . TRP A 1 89 ? 9.945 -7.336 -0.151 1 96.62 89 TRP A N 1
ATOM 714 C CA . TRP A 1 89 ? 9.883 -7.605 1.281 1 96.62 89 TRP A CA 1
ATOM 715 C C . TRP A 1 89 ? 10.68 -6.57 2.068 1 96.62 89 TRP A C 1
ATOM 717 O O . TRP A 1 89 ? 10.289 -6.18 3.17 1 96.62 89 TRP A O 1
ATOM 727 N N . GLN A 1 90 ? 11.789 -6.141 1.466 1 96.56 90 GLN A N 1
ATOM 728 C CA . GLN A 1 90 ? 12.555 -5.074 2.107 1 96.56 90 GLN A CA 1
ATOM 729 C C . GLN A 1 90 ? 11.734 -3.787 2.184 1 96.56 90 GLN A C 1
ATOM 731 O O . GLN A 1 90 ? 11.703 -3.127 3.225 1 96.56 90 GLN A O 1
ATOM 736 N N . GLN A 1 91 ? 11.102 -3.494 1.124 1 93.81 91 GLN A N 1
ATOM 737 C CA . GLN A 1 91 ? 10.281 -2.293 1.071 1 93.81 91 GLN A CA 1
ATOM 738 C C . GLN A 1 91 ? 9.078 -2.406 2.01 1 93.81 91 GLN A C 1
ATOM 740 O O . GLN A 1 91 ? 8.711 -1.436 2.676 1 93.81 91 GLN A O 1
ATOM 745 N N . TRP A 1 92 ? 8.5 -3.561 2.027 1 95.44 92 TRP A N 1
ATOM 746 C CA . TRP A 1 92 ? 7.367 -3.793 2.912 1 95.44 92 TRP A CA 1
ATOM 747 C C . TRP A 1 92 ? 7.77 -3.633 4.371 1 95.44 92 TRP A C 1
ATOM 749 O O . TRP A 1 92 ? 7.086 -2.959 5.145 1 95.44 92 TRP A O 1
ATOM 759 N N . ASP A 1 93 ? 8.875 -4.203 4.738 1 96.56 93 ASP A N 1
ATOM 760 C CA . ASP A 1 93 ? 9.352 -4.117 6.113 1 96.56 93 ASP A CA 1
ATOM 761 C C . ASP A 1 93 ? 9.609 -2.668 6.516 1 96.56 93 ASP A C 1
ATOM 763 O O . ASP A 1 93 ? 9.219 -2.24 7.602 1 96.56 93 ASP A O 1
ATOM 767 N N . ASP A 1 94 ? 10.258 -1.993 5.637 1 95.38 94 ASP A N 1
ATOM 768 C CA . ASP A 1 94 ? 10.547 -0.586 5.895 1 95.38 94 ASP A CA 1
ATOM 769 C C . ASP A 1 94 ? 9.266 0.224 6.055 1 95.38 94 ASP A C 1
ATOM 771 O O . ASP A 1 94 ? 9.125 0.988 7.012 1 95.38 94 ASP A O 1
ATOM 775 N N . LEU A 1 95 ? 8.328 0.009 5.195 1 94.75 95 LEU A N 1
ATOM 776 C CA . LEU A 1 95 ? 7.074 0.748 5.219 1 94.75 95 LEU A CA 1
ATOM 777 C C . LEU A 1 95 ? 6.258 0.397 6.457 1 94.75 95 LEU A C 1
ATOM 779 O O . LEU A 1 95 ? 5.719 1.285 7.125 1 94.75 95 LEU A O 1
ATOM 783 N N . SER A 1 96 ? 6.152 -0.89 6.648 1 96 96 SER A N 1
ATOM 784 C CA . SER A 1 96 ? 5.375 -1.34 7.801 1 96 96 SER A CA 1
ATOM 785 C C . SER A 1 96 ? 5.914 -0.747 9.094 1 96 96 SER A C 1
ATOM 787 O O . SER A 1 96 ? 5.141 -0.346 9.969 1 96 96 SER A O 1
ATOM 789 N N . GLN A 1 97 ? 7.18 -0.646 9.219 1 96.06 97 GLN A N 1
ATOM 790 C CA . GLN A 1 97 ? 7.793 -0.062 10.406 1 96.06 97 GLN A CA 1
ATOM 791 C C . GLN A 1 97 ? 7.434 1.414 10.539 1 96.06 97 GLN A C 1
ATOM 793 O O . GLN A 1 97 ? 7.102 1.879 11.633 1 96.06 97 GLN A O 1
ATOM 798 N N . LYS A 1 98 ? 7.52 2.08 9.477 1 95.38 98 LYS A N 1
ATOM 799 C CA . LYS A 1 98 ? 7.227 3.51 9.492 1 95.38 98 LYS A CA 1
ATOM 800 C C . LYS A 1 98 ? 5.762 3.768 9.836 1 95.38 98 LYS A C 1
ATOM 802 O O . LYS A 1 98 ? 5.461 4.609 10.688 1 95.38 98 LYS A O 1
ATOM 807 N N . VAL A 1 99 ? 4.867 3.041 9.25 1 96.5 99 VAL A N 1
ATOM 808 C CA . VAL A 1 99 ? 3.434 3.238 9.453 1 96.5 99 VAL A CA 1
ATOM 809 C C . VAL A 1 99 ? 3.055 2.848 10.883 1 96.5 99 VAL A C 1
ATOM 811 O O . VAL A 1 99 ? 2.301 3.561 11.547 1 96.5 99 VAL A O 1
ATOM 814 N N . GLU A 1 100 ? 3.633 1.797 11.32 1 96.69 100 GLU A N 1
ATOM 815 C CA . GLU A 1 100 ? 3.363 1.385 12.695 1 96.69 100 GLU A CA 1
ATOM 816 C C . GLU A 1 100 ? 3.91 2.402 13.695 1 96.69 100 GLU A C 1
ATOM 818 O O . GLU A 1 100 ? 3.324 2.609 14.758 1 96.69 100 GLU A O 1
ATOM 823 N N . GLY A 1 101 ? 5.004 3 13.328 1 95.62 101 GLY A N 1
ATOM 824 C CA . GLY A 1 101 ? 5.531 4.07 14.164 1 95.62 101 GLY A CA 1
ATOM 825 C C . GLY A 1 101 ? 4.574 5.238 14.305 1 95.62 101 GLY A C 1
ATOM 826 O O . GLY A 1 101 ? 4.426 5.801 15.398 1 95.62 101 GLY A O 1
ATOM 827 N N . ILE A 1 102 ? 3.973 5.598 13.25 1 95.06 102 ILE A N 1
ATOM 828 C CA . ILE A 1 102 ? 2.998 6.684 13.266 1 95.06 102 ILE A CA 1
ATOM 829 C C . ILE A 1 102 ? 1.78 6.266 14.086 1 95.06 102 ILE A C 1
ATOM 831 O O . ILE A 1 102 ? 1.287 7.039 14.914 1 95.06 102 ILE A O 1
ATOM 835 N N . LYS A 1 103 ? 1.331 5.07 13.836 1 94.81 103 LYS A N 1
ATOM 836 C CA . LYS A 1 103 ? 0.145 4.57 14.523 1 94.81 103 LYS A CA 1
ATOM 837 C C . LYS A 1 103 ? 0.343 4.578 16.031 1 94.81 103 LYS A C 1
ATOM 839 O O . LYS A 1 103 ? -0.566 4.941 16.781 1 94.81 103 LYS A O 1
ATOM 844 N N . ASN A 1 104 ? 1.611 4.207 16.438 1 90.88 104 ASN A N 1
ATOM 845 C CA . ASN A 1 104 ? 1.891 4.047 17.859 1 90.88 104 ASN A CA 1
ATOM 846 C C . ASN A 1 104 ? 2.352 5.355 18.5 1 90.88 104 ASN A C 1
ATOM 848 O O . ASN A 1 104 ? 2.361 5.488 19.719 1 90.88 104 ASN A O 1
ATOM 852 N N . GLY A 1 105 ? 3.082 6.16 17.625 1 80.56 105 GLY A N 1
ATOM 853 C CA . GLY A 1 105 ? 3.59 7.418 18.156 1 80.56 105 GLY A CA 1
ATOM 854 C C . GLY A 1 105 ? 2.541 8.516 18.203 1 80.56 105 GLY A C 1
ATOM 855 O O . GLY A 1 105 ? 2.809 9.617 18.688 1 80.56 105 GLY A O 1
ATOM 856 N N . GLY A 1 106 ? 1.463 8.281 17.516 1 61.19 106 GLY A N 1
ATOM 857 C CA . GLY A 1 106 ? 0.379 9.234 17.688 1 61.19 106 GLY A CA 1
ATOM 858 C C . GLY A 1 106 ? -0.319 9.117 19.031 1 61.19 106 GLY A C 1
ATOM 859 O O . GLY A 1 106 ? -0.182 8.102 19.719 1 61.19 106 GLY A O 1
ATOM 860 N N . MET B 1 1 ? 7.691 -3.508 -8.711 1 47.81 1 MET B N 1
ATOM 861 C CA . MET B 1 1 ? 6.609 -2.811 -8.023 1 47.81 1 MET B CA 1
ATOM 862 C C . MET B 1 1 ? 7.133 -1.586 -7.285 1 47.81 1 MET B C 1
ATOM 864 O O . MET B 1 1 ? 8.125 -1.673 -6.555 1 47.81 1 MET B O 1
ATOM 868 N N . LYS B 1 2 ? 6.988 -0.414 -7.883 1 56.59 2 LYS B N 1
ATOM 869 C CA . LYS B 1 2 ? 7.734 0.772 -7.477 1 56.59 2 LYS B CA 1
ATOM 870 C C . LYS B 1 2 ? 7.367 1.189 -6.055 1 56.59 2 LYS B C 1
ATOM 872 O O . LYS B 1 2 ? 6.207 1.096 -5.652 1 56.59 2 LYS B O 1
ATOM 877 N N . GLU B 1 3 ? 8.273 1.179 -5.121 1 65.38 3 GLU B N 1
ATOM 878 C CA . GLU B 1 3 ? 8.211 1.807 -3.805 1 65.38 3 GLU B CA 1
ATOM 879 C C . GLU B 1 3 ? 7.148 2.902 -3.766 1 65.38 3 GLU B C 1
ATOM 881 O O . GLU B 1 3 ? 6.406 3.02 -2.787 1 65.38 3 GLU B O 1
ATOM 886 N N . THR B 1 4 ? 6.805 3.197 -4.914 1 75.12 4 THR B N 1
ATOM 887 C CA . THR B 1 4 ? 5.941 4.371 -5.035 1 75.12 4 THR B CA 1
ATOM 888 C C . THR B 1 4 ? 4.477 3.988 -4.848 1 75.12 4 THR B C 1
ATOM 890 O O . THR B 1 4 ? 3.73 4.695 -4.168 1 75.12 4 THR B O 1
ATOM 893 N N . GLN B 1 5 ? 4.137 2.779 -5.289 1 77.12 5 GLN B N 1
ATOM 894 C CA . GLN B 1 5 ? 2.734 2.385 -5.176 1 77.12 5 GLN B CA 1
ATOM 895 C C . GLN B 1 5 ? 2.369 2.059 -3.729 1 77.12 5 GLN B C 1
ATOM 897 O O . GLN B 1 5 ? 1.293 2.428 -3.256 1 77.12 5 GLN B O 1
ATOM 902 N N . LEU B 1 6 ? 3.27 1.375 -2.967 1 81.56 6 LEU B N 1
ATOM 903 C CA . LEU B 1 6 ? 3.064 1.041 -1.562 1 81.56 6 LEU B CA 1
ATOM 904 C C . LEU B 1 6 ? 2.896 2.303 -0.722 1 81.56 6 LEU B C 1
ATOM 906 O O . LEU B 1 6 ? 1.994 2.381 0.115 1 81.56 6 LEU B O 1
ATOM 910 N N . LEU B 1 7 ? 3.705 3.234 -1.103 1 84.5 7 LEU B N 1
ATOM 911 C CA . LEU B 1 7 ? 3.723 4.488 -0.356 1 84.5 7 LEU B CA 1
ATOM 912 C C . LEU B 1 7 ? 2.443 5.281 -0.598 1 84.5 7 LEU B C 1
ATOM 914 O O . LEU B 1 7 ? 1.87 5.844 0.338 1 84.5 7 LEU B O 1
ATOM 918 N N . LYS B 1 8 ? 1.965 5.293 -1.81 1 83.69 8 LYS B N 1
ATOM 919 C CA . LYS B 1 8 ? 0.77 6.051 -2.166 1 83.69 8 LYS B CA 1
ATOM 920 C C . LYS B 1 8 ? -0.443 5.57 -1.373 1 83.69 8 LYS B C 1
ATOM 922 O O . LYS B 1 8 ? -1.278 6.379 -0.959 1 83.69 8 LYS B O 1
ATOM 927 N N . GLY B 1 9 ? -0.411 4.375 -1.029 1 83.81 9 GLY B N 1
ATOM 928 C CA . GLY B 1 9 ? -1.55 3.789 -0.34 1 83.81 9 GLY B CA 1
ATOM 929 C C . GLY B 1 9 ? -1.646 4.207 1.115 1 83.81 9 GLY B C 1
ATOM 930 O O . GLY B 1 9 ? -2.732 4.203 1.697 1 83.81 9 GLY B O 1
ATOM 931 N N . VAL B 1 10 ? -0.502 4.605 1.616 1 94.31 10 VAL B N 1
ATOM 932 C CA . VAL B 1 10 ? -0.524 4.828 3.059 1 94.31 10 VAL B CA 1
ATOM 933 C C . VAL B 1 10 ? -0.43 6.32 3.354 1 94.31 10 VAL B C 1
ATOM 935 O O . VAL B 1 10 ? -0.844 6.777 4.422 1 94.31 10 VAL B O 1
ATOM 938 N N . LEU B 1 11 ? 0.022 7.094 2.449 1 94.19 11 LEU B N 1
ATOM 939 C CA . LEU B 1 11 ? 0.386 8.484 2.713 1 94.19 11 LEU B CA 1
ATOM 940 C C . LEU B 1 11 ? -0.839 9.305 3.104 1 94.19 11 LEU B C 1
ATOM 942 O O . LEU B 1 11 ? -0.798 10.062 4.07 1 94.19 11 LEU B O 1
ATOM 946 N N . GLU B 1 12 ? -1.876 9.156 2.387 1 95.56 12 GLU B N 1
ATOM 947 C CA . GLU B 1 12 ? -3.1 9.906 2.674 1 95.56 12 GLU B CA 1
ATOM 948 C C . GLU B 1 12 ? -3.572 9.656 4.102 1 95.56 12 GLU B C 1
ATOM 950 O O . GLU B 1 12 ? -3.896 10.602 4.828 1 95.56 12 GLU B O 1
ATOM 955 N N . GLY B 1 13 ? -3.619 8.422 4.512 1 96.31 13 GLY B N 1
ATOM 956 C CA . GLY B 1 13 ? -4.043 8.07 5.855 1 96.31 13 GLY B CA 1
ATOM 957 C C . GLY B 1 13 ? -3.113 8.594 6.934 1 96.31 13 GLY B C 1
ATOM 958 O O . GLY B 1 13 ? -3.57 9.086 7.969 1 96.31 13 GLY B O 1
ATOM 959 N N . CYS B 1 14 ? -1.847 8.539 6.66 1 96.88 14 CYS B N 1
ATOM 960 C CA . CYS B 1 14 ? -0.856 9.031 7.613 1 96.88 14 CYS B CA 1
ATOM 961 C C . CYS B 1 14 ? -0.972 10.539 7.801 1 96.88 14 CYS B C 1
ATOM 963 O O . CYS B 1 14 ? -0.917 11.031 8.922 1 96.88 14 CYS B O 1
ATOM 965 N N . VAL B 1 15 ? -1.171 11.195 6.703 1 97.44 15 VAL B N 1
ATOM 966 C CA . VAL B 1 15 ? -1.303 12.648 6.742 1 97.44 15 VAL B CA 1
ATOM 967 C C . VAL B 1 15 ? -2.549 13.039 7.539 1 97.44 15 VAL B C 1
ATOM 969 O O . VAL B 1 15 ? -2.492 13.906 8.406 1 97.44 15 VAL B O 1
ATOM 972 N N . LEU B 1 16 ? -3.65 12.406 7.258 1 97.94 16 LEU B N 1
ATOM 973 C CA . LEU B 1 16 ? -4.883 12.68 7.988 1 97.94 16 LEU B CA 1
ATOM 974 C C . LEU B 1 16 ? -4.699 12.422 9.477 1 97.94 16 LEU B C 1
ATOM 976 O O . LEU B 1 16 ? -5.141 13.227 10.312 1 97.94 16 LEU B O 1
ATOM 980 N N . ASP B 1 17 ? -4.066 11.344 9.781 1 97.94 17 ASP B N 1
ATOM 981 C CA . ASP B 1 17 ? -3.836 10.992 11.18 1 97.94 17 ASP B CA 1
ATOM 982 C C . ASP B 1 17 ? -3.006 12.07 11.883 1 97.94 17 ASP B C 1
ATOM 984 O O . ASP B 1 17 ? -3.342 12.492 12.984 1 97.94 17 ASP B O 1
ATOM 988 N N . MET B 1 18 ? -1.987 12.555 11.25 1 97.75 18 MET B N 1
ATOM 989 C CA . MET B 1 18 ? -1.091 13.555 11.828 1 97.75 18 MET B CA 1
ATOM 990 C C . MET B 1 18 ? -1.817 14.875 12.047 1 97.75 18 MET B C 1
ATOM 992 O O . MET B 1 18 ? 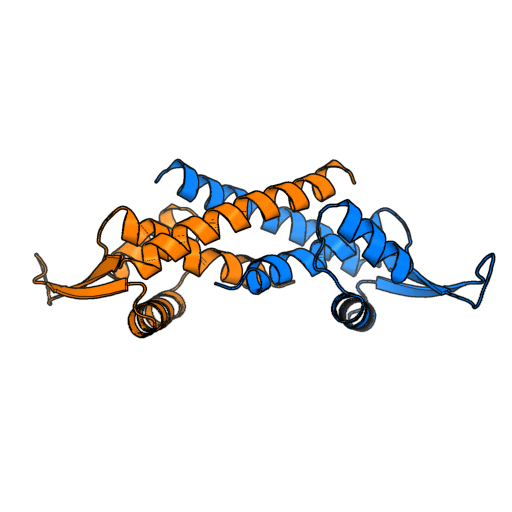-1.618 15.531 13.07 1 97.75 18 MET B O 1
ATOM 996 N N . ILE B 1 19 ? -2.645 15.203 11.086 1 97.94 19 ILE B N 1
ATOM 997 C CA . ILE B 1 19 ? -3.42 16.438 11.211 1 97.94 19 ILE B CA 1
ATO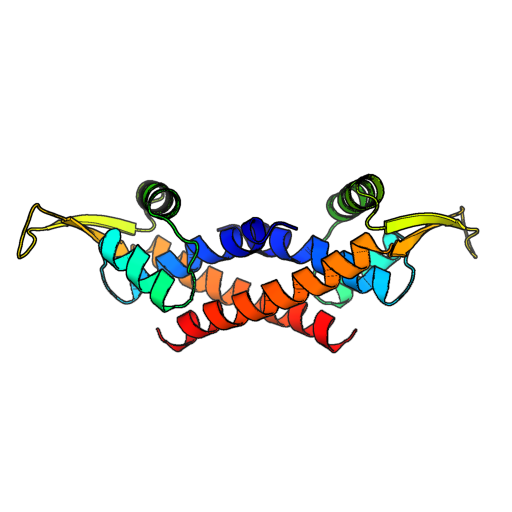M 998 C C . ILE B 1 19 ? -4.441 16.297 12.336 1 97.94 19 ILE B C 1
ATOM 1000 O O . ILE B 1 19 ? -4.738 17.25 13.039 1 97.94 19 ILE B O 1
ATOM 1004 N N . GLY B 1 20 ? -4.969 15.109 12.492 1 97.25 20 GLY B N 1
ATOM 1005 C CA . GLY B 1 20 ? -5.922 14.836 13.562 1 97.25 20 GLY B CA 1
ATOM 1006 C C . GLY B 1 20 ? -5.309 14.922 14.945 1 97.25 20 GLY B C 1
ATOM 1007 O O . GLY B 1 20 ? -5.984 15.312 15.898 1 97.25 20 GLY B O 1
ATOM 1008 N N . GLN B 1 21 ? -4.094 14.656 15.086 1 96.5 21 GLN B N 1
ATOM 1009 C CA . GLN B 1 21 ? -3.393 14.711 16.359 1 96.5 21 GLN B CA 1
ATOM 1010 C C . GLN B 1 21 ? -3.082 16.156 16.75 1 96.5 21 GLN B C 1
ATOM 1012 O O . GLN B 1 21 ? -3.135 16.5 17.938 1 96.5 21 GLN B O 1
ATOM 1017 N N . LYS B 1 22 ? -2.693 16.891 15.805 1 95.94 22 LYS B N 1
ATOM 1018 C CA . LYS B 1 22 ? -2.322 18.281 15.969 1 95.94 22 LYS B CA 1
ATOM 1019 C C . LYS B 1 22 ? -2.492 19.062 14.664 1 95.94 22 LYS B C 1
ATOM 1021 O O . LYS B 1 22 ? -2.133 18.562 13.594 1 95.94 22 LYS B O 1
ATOM 1026 N N . GLU B 1 23 ? -3.082 20.234 14.836 1 97.31 23 GLU B N 1
ATOM 1027 C CA . GLU B 1 23 ? -3.135 21.094 13.656 1 97.31 23 GLU B CA 1
ATOM 1028 C C . GLU B 1 23 ? -1.733 21.406 13.141 1 97.31 23 GLU B C 1
ATOM 1030 O O . GLU B 1 23 ? -0.829 21.703 13.93 1 97.31 23 GLU B O 1
ATOM 1035 N N . ARG B 1 24 ? -1.604 21.297 11.812 1 96.25 24 ARG B N 1
ATOM 1036 C CA . ARG B 1 24 ? -0.283 21.469 11.219 1 96.25 24 ARG B CA 1
ATOM 1037 C C . ARG B 1 24 ? -0.375 22.219 9.891 1 96.25 24 ARG B C 1
ATOM 1039 O O . ARG B 1 24 ? -1.387 22.141 9.195 1 96.25 24 ARG B O 1
ATOM 1046 N N . TYR B 1 25 ? 0.705 23.016 9.586 1 96.62 25 TYR B N 1
ATOM 1047 C CA . TYR B 1 25 ? 0.829 23.578 8.25 1 96.62 25 TYR B CA 1
ATOM 1048 C C . TYR B 1 25 ? 1.719 22.703 7.371 1 96.62 25 TYR B C 1
ATOM 1050 O O . TYR B 1 25 ? 2.33 21.75 7.852 1 96.62 25 TYR B O 1
ATOM 1058 N N . GLY B 1 26 ? 1.719 22.969 6.059 1 96.5 26 GLY B N 1
ATOM 1059 C CA . GLY B 1 26 ? 2.328 22.109 5.059 1 96.5 26 GLY B CA 1
ATOM 1060 C C . GLY B 1 26 ? 3.77 21.75 5.375 1 96.5 26 GLY B C 1
ATOM 1061 O O . GLY B 1 26 ? 4.148 20.578 5.348 1 96.5 26 GLY B O 1
ATOM 1062 N N . TYR B 1 27 ? 4.562 22.734 5.734 1 95.38 27 TYR B N 1
ATOM 1063 C CA . TYR B 1 27 ? 5.98 22.516 5.992 1 95.38 27 TYR B CA 1
ATOM 1064 C C . TYR B 1 27 ? 6.191 21.609 7.203 1 95.38 27 TYR B C 1
ATOM 1066 O O . TYR B 1 27 ? 7.039 20.719 7.176 1 95.38 27 TYR B O 1
ATOM 1074 N N . GLU B 1 28 ? 5.516 21.875 8.203 1 95.38 28 GLU B N 1
ATOM 1075 C CA . GLU B 1 28 ? 5.602 21.062 9.406 1 95.38 28 GLU B CA 1
ATOM 1076 C C . GLU B 1 28 ? 5.207 19.609 9.117 1 95.38 28 GLU B C 1
ATOM 1078 O O . GLU B 1 28 ? 5.805 18.688 9.664 1 95.38 28 GLU B O 1
ATOM 1083 N N . LEU B 1 29 ? 4.207 19.438 8.312 1 97 29 LEU B N 1
ATOM 1084 C CA . LEU B 1 29 ? 3.76 18.109 7.945 1 97 29 LEU B CA 1
ATOM 1085 C C . LEU B 1 29 ? 4.848 17.359 7.184 1 97 29 LEU B C 1
ATOM 1087 O O . LEU B 1 29 ? 5.102 16.172 7.449 1 97 29 LEU B O 1
ATOM 1091 N N . VAL B 1 30 ? 5.516 18 6.227 1 97 30 VAL B N 1
ATOM 1092 C CA . VAL B 1 30 ? 6.609 17.406 5.465 1 97 30 VAL B CA 1
ATOM 1093 C C . VAL B 1 30 ? 7.73 16.984 6.414 1 97 30 VAL B C 1
ATOM 1095 O O . VAL B 1 30 ? 8.234 15.859 6.328 1 97 30 VAL B O 1
ATOM 1098 N N . GLN B 1 31 ? 8.031 17.859 7.379 1 96.19 31 GLN B N 1
ATOM 1099 C CA . GLN B 1 31 ? 9.094 17.562 8.336 1 96.19 31 GLN B CA 1
ATOM 1100 C C . GLN B 1 31 ? 8.727 16.375 9.219 1 96.19 31 GLN B C 1
ATOM 1102 O O . GLN B 1 31 ? 9.562 15.508 9.477 1 96.19 31 GLN B O 1
ATOM 1107 N N . THR B 1 32 ? 7.504 16.391 9.695 1 95.69 32 THR B N 1
ATOM 1108 C CA . THR B 1 32 ? 7.043 15.32 10.578 1 95.69 32 THR B CA 1
ATOM 1109 C C . THR B 1 32 ? 7.062 13.977 9.859 1 95.69 32 THR B C 1
ATOM 1111 O O . THR B 1 32 ? 7.453 12.961 10.445 1 95.69 32 THR B O 1
ATOM 1114 N N . LEU B 1 33 ? 6.664 13.93 8.617 1 96.44 33 LEU B N 1
ATOM 1115 C CA . LEU B 1 33 ? 6.695 12.711 7.816 1 96.44 33 LEU B CA 1
ATOM 1116 C C . LEU B 1 33 ? 8.125 12.219 7.629 1 96.44 33 LEU B C 1
ATOM 1118 O O . LEU B 1 33 ? 8.398 11.023 7.742 1 96.44 33 LEU B O 1
ATOM 1122 N N . ARG B 1 34 ? 9.062 13.117 7.391 1 95.44 34 ARG B N 1
ATOM 1123 C CA . ARG B 1 34 ? 10.461 12.742 7.234 1 95.44 34 ARG B CA 1
ATOM 1124 C C . ARG B 1 34 ? 11.031 12.18 8.531 1 95.44 34 ARG B C 1
ATOM 1126 O O . ARG B 1 34 ? 11.773 11.203 8.523 1 95.44 34 ARG B O 1
ATOM 1133 N N . GLU B 1 35 ? 10.641 12.789 9.594 1 95.19 35 GLU B N 1
ATOM 1134 C CA . GLU B 1 35 ? 11.078 12.312 10.906 1 95.19 35 GLU B CA 1
ATOM 1135 C C . GLU B 1 35 ? 10.547 10.914 11.188 1 95.19 35 GLU B C 1
ATOM 1137 O O . GLU B 1 35 ? 11.195 10.125 11.883 1 95.19 35 GLU B O 1
ATOM 1142 N N . ALA B 1 36 ? 9.414 10.656 10.641 1 94.81 36 ALA B N 1
ATOM 1143 C CA . ALA B 1 36 ? 8.812 9.344 10.812 1 94.81 36 ALA B CA 1
ATOM 1144 C C . ALA B 1 36 ? 9.445 8.32 9.875 1 94.81 36 ALA B C 1
ATOM 1146 O O . ALA B 1 36 ? 9.086 7.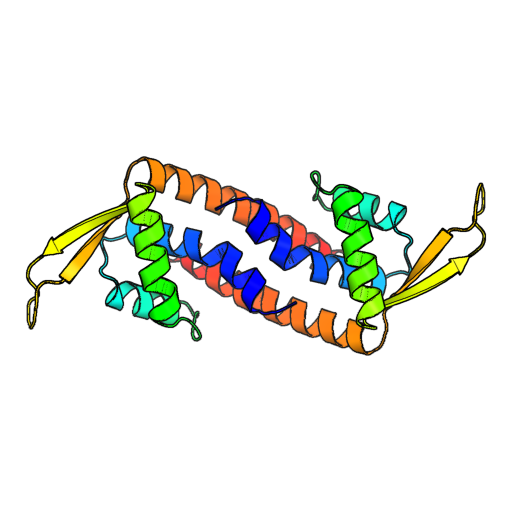141 9.898 1 94.81 36 ALA B O 1
ATOM 1147 N N . GLY B 1 37 ? 10.328 8.758 8.984 1 94.25 37 GLY B N 1
ATOM 1148 C CA . GLY B 1 37 ? 11.078 7.84 8.148 1 94.25 37 GLY B CA 1
ATOM 1149 C C . GLY B 1 37 ? 10.742 7.965 6.672 1 94.25 37 GLY B C 1
ATOM 1150 O O . GLY B 1 37 ? 11.328 7.273 5.836 1 94.25 37 GLY B O 1
ATOM 1151 N N . PHE B 1 38 ? 9.742 8.812 6.371 1 94.5 38 PHE B N 1
ATOM 1152 C CA . PHE B 1 38 ? 9.406 9.039 4.973 1 94.5 38 PHE B CA 1
ATOM 1153 C C . PHE B 1 38 ? 10.352 10.055 4.344 1 94.5 38 PHE B C 1
ATOM 1155 O O . PHE B 1 38 ? 9.945 11.172 4.027 1 94.5 38 PHE B O 1
ATOM 1162 N N . ASP B 1 39 ? 11.516 9.578 3.924 1 91.81 39 ASP B N 1
ATOM 1163 C CA . ASP B 1 39 ? 12.625 10.453 3.582 1 91.81 39 ASP B CA 1
ATOM 1164 C C . ASP B 1 39 ? 12.508 10.969 2.148 1 91.81 39 ASP B C 1
ATOM 1166 O O . ASP B 1 39 ? 13.125 11.969 1.787 1 91.81 39 ASP B O 1
ATOM 1170 N N . THR B 1 40 ? 11.656 10.312 1.392 1 88.5 40 THR B N 1
ATOM 1171 C CA . THR B 1 40 ? 11.586 10.672 -0.021 1 88.5 40 THR B CA 1
ATOM 1172 C C . THR B 1 40 ? 10.414 11.617 -0.274 1 88.5 40 THR B C 1
ATOM 1174 O O . THR B 1 40 ? 10.148 11.992 -1.418 1 88.5 40 THR B O 1
ATOM 1177 N N . ILE B 1 41 ? 9.758 11.984 0.742 1 93 41 ILE B N 1
ATOM 1178 C CA . ILE B 1 41 ? 8.594 12.852 0.602 1 93 41 ILE B CA 1
ATOM 1179 C C . ILE B 1 41 ? 9.039 14.258 0.224 1 93 41 ILE B C 1
ATOM 1181 O O . ILE B 1 41 ? 9.984 14.797 0.811 1 93 41 ILE B O 1
ATOM 1185 N N . VAL B 1 42 ? 8.406 14.797 -0.72 1 92 42 VAL B N 1
ATOM 1186 C CA . VAL B 1 42 ? 8.719 16.141 -1.177 1 92 42 VAL B CA 1
ATOM 1187 C C . VAL B 1 42 ? 7.465 17.016 -1.108 1 92 42 VAL B C 1
ATOM 1189 O O . VAL B 1 42 ? 6.344 16.5 -1.173 1 92 42 VAL B O 1
ATOM 1192 N N . PRO B 1 43 ? 7.672 18.328 -1.011 1 95 43 PRO B N 1
ATOM 1193 C CA . PRO B 1 43 ? 6.535 19.266 -0.998 1 95 43 PRO B CA 1
ATOM 1194 C C . PRO B 1 43 ? 5.594 19.047 -2.184 1 95 43 PRO B C 1
ATOM 1196 O O . PRO B 1 43 ? 4.375 19.156 -2.035 1 95 43 PRO B O 1
ATOM 1199 N N . GLY B 1 44 ? 6.055 18.719 -3.285 1 96 44 GLY B N 1
ATOM 1200 C CA . GLY B 1 44 ? 5.27 18.531 -4.496 1 96 44 GLY B CA 1
ATOM 1201 C C . GLY B 1 44 ? 4.277 17.391 -4.383 1 96 44 GLY B C 1
ATOM 1202 O O . GLY B 1 44 ? 3.32 17.312 -5.16 1 96 44 GLY B O 1
ATOM 1203 N N . THR B 1 45 ? 4.48 16.562 -3.422 1 93.69 45 THR B N 1
ATOM 1204 C CA . THR B 1 45 ? 3.572 15.445 -3.168 1 93.69 45 THR B CA 1
ATOM 1205 C C . THR B 1 45 ? 2.568 15.805 -2.074 1 93.69 45 THR B C 1
ATOM 1207 O O . THR B 1 45 ? 1.388 15.469 -2.174 1 93.69 45 THR B O 1
ATOM 1210 N N . ILE B 1 46 ? 3.016 16.578 -1.128 1 97.06 46 ILE B N 1
ATOM 1211 C CA . ILE B 1 46 ? 2.221 16.828 0.072 1 97.06 46 ILE B CA 1
ATOM 1212 C C . ILE B 1 46 ? 1.212 17.938 -0.193 1 97.06 46 ILE B C 1
ATOM 1214 O O . ILE B 1 46 ? 0.044 17.828 0.188 1 97.06 46 ILE B O 1
ATOM 1218 N N . TYR B 1 47 ? 1.643 18.938 -0.898 1 97.44 47 TYR B N 1
ATOM 1219 C CA . TYR B 1 47 ? 0.758 20.078 -1.055 1 97.44 47 TYR B CA 1
ATOM 1220 C C . TYR B 1 47 ? -0.422 19.75 -1.958 1 97.44 47 TYR B C 1
ATOM 1222 O O . TYR B 1 47 ? -1.567 20.078 -1.645 1 97.44 47 TYR B O 1
ATOM 1230 N N . PRO B 1 48 ? -0.251 19.125 -3.049 1 97.56 48 PRO B N 1
ATOM 1231 C CA . PRO B 1 48 ? -1.412 18.688 -3.822 1 97.56 48 PRO B CA 1
ATOM 1232 C C . PRO B 1 48 ? -2.32 17.75 -3.033 1 97.56 48 PRO B C 1
ATOM 1234 O O . PRO B 1 48 ? -3.543 17.797 -3.176 1 97.56 48 PRO B O 1
ATOM 1237 N N . LEU B 1 49 ? -1.746 16.891 -2.252 1 96.88 49 LEU B N 1
ATOM 1238 C CA . LEU B 1 49 ? -2.539 16.016 -1.408 1 96.88 49 LEU B CA 1
ATOM 1239 C C . LEU B 1 49 ? -3.391 16.812 -0.429 1 96.88 49 LEU B C 1
ATOM 1241 O O . LEU B 1 49 ? -4.582 16.531 -0.267 1 96.88 49 LEU B O 1
ATOM 1245 N N . LEU B 1 50 ? -2.779 17.812 0.156 1 98.19 50 LEU B N 1
ATOM 1246 C CA . LEU B 1 50 ? -3.512 18.656 1.089 1 98.19 50 LEU B CA 1
ATOM 1247 C C . LEU B 1 50 ? -4.668 19.375 0.388 1 98.19 50 LEU B C 1
ATOM 1249 O O . LEU B 1 50 ? -5.762 19.469 0.943 1 98.19 50 LEU B O 1
ATOM 1253 N N . GLN B 1 51 ? -4.43 19.797 -0.785 1 98.31 51 GLN B N 1
ATOM 1254 C CA . GLN B 1 51 ? -5.48 20.453 -1.565 1 98.31 51 GLN B CA 1
ATOM 1255 C C . GLN B 1 51 ? -6.637 19.484 -1.829 1 98.31 51 GLN B C 1
ATOM 1257 O O . GLN B 1 51 ? -7.805 19.859 -1.69 1 98.31 51 GLN B O 1
ATOM 1262 N N . LYS B 1 52 ? -6.289 18.312 -2.209 1 97.94 52 LYS B N 1
ATOM 1263 C CA . LYS B 1 52 ? -7.293 17.281 -2.475 1 97.94 52 LYS B CA 1
ATOM 1264 C C . LYS B 1 52 ? -8.109 16.984 -1.224 1 97.94 52 LYS B C 1
ATOM 1266 O O . LYS B 1 52 ? -9.336 16.891 -1.284 1 97.94 52 LYS B O 1
ATOM 1271 N N . LEU B 1 53 ? -7.469 16.828 -0.109 1 98.12 53 LEU B N 1
ATOM 1272 C CA . LEU B 1 53 ? -8.141 16.516 1.147 1 98.12 53 LEU B CA 1
ATOM 1273 C C . LEU B 1 53 ? -9.062 17.641 1.573 1 98.12 53 LEU B C 1
ATOM 1275 O O . LEU B 1 53 ? -10.148 17.406 2.109 1 98.12 53 LEU B O 1
ATOM 1279 N N . GLU B 1 54 ? -8.617 18.828 1.346 1 98.69 54 GLU B N 1
ATOM 1280 C CA . GLU B 1 54 ? -9.445 20 1.666 1 98.69 54 GLU B CA 1
ATOM 1281 C C . GLU B 1 54 ? -10.656 20.078 0.741 1 98.69 54 GLU B C 1
ATOM 1283 O O . GLU B 1 54 ? -11.773 20.344 1.194 1 98.69 54 GLU B O 1
ATOM 1288 N N . LYS B 1 55 ? -10.422 19.844 -0.544 1 98.38 55 LYS B N 1
ATOM 1289 C CA . LYS B 1 55 ? -11.508 19.844 -1.521 1 98.38 55 LYS B CA 1
ATOM 1290 C C . LYS B 1 55 ? -12.562 18.797 -1.158 1 98.38 55 LYS B C 1
ATOM 1292 O O . LYS B 1 55 ? -13.766 19.047 -1.325 1 98.38 55 LYS B O 1
ATOM 1297 N N . ASN B 1 56 ? -12.117 17.719 -0.555 1 97.75 56 ASN B N 1
ATOM 1298 C CA . ASN B 1 56 ? -13.016 16.641 -0.161 1 97.75 56 ASN B CA 1
ATOM 1299 C C . ASN B 1 56 ? -13.641 16.891 1.207 1 97.75 56 ASN B C 1
ATOM 1301 O O . ASN B 1 56 ? -14.391 16.062 1.718 1 97.75 56 ASN B O 1
ATOM 1305 N N . GLN B 1 57 ? -13.234 17.891 1.796 1 98.5 57 GLN B N 1
ATOM 1306 C CA . GLN B 1 57 ? -13.75 18.328 3.094 1 98.5 57 GLN B CA 1
ATOM 1307 C C . GLN B 1 57 ? -13.336 17.344 4.195 1 98.5 57 GLN B C 1
ATOM 1309 O O . GLN B 1 57 ? -14.102 17.094 5.129 1 98.5 57 GLN B O 1
ATOM 1314 N N . TRP B 1 58 ? -12.242 16.719 4.02 1 98.56 58 TRP B N 1
ATOM 1315 C CA . TRP B 1 58 ? -11.703 15.852 5.066 1 98.56 58 TRP B CA 1
ATOM 1316 C C . TRP B 1 58 ? -10.875 16.656 6.062 1 98.56 58 TRP B C 1
ATOM 1318 O O . TRP B 1 58 ? -10.766 16.297 7.234 1 98.56 58 TRP B O 1
ATOM 1328 N N . ILE B 1 59 ? -10.305 17.797 5.539 1 98.88 59 ILE B N 1
ATOM 1329 C CA . ILE B 1 59 ? -9.594 18.75 6.375 1 98.88 59 ILE B CA 1
ATOM 1330 C C . ILE B 1 59 ? -10.039 20.172 6.027 1 98.88 59 ILE B C 1
ATOM 1332 O O . ILE B 1 59 ? -10.695 20.391 5.004 1 98.88 59 ILE B O 1
ATOM 1336 N N . ARG B 1 60 ? -9.711 21.094 6.922 1 98.75 60 ARG B N 1
ATOM 1337 C CA . ARG B 1 60 ? -9.945 22.516 6.707 1 98.75 60 ARG B CA 1
ATOM 1338 C C . ARG B 1 60 ? -8.664 23.312 6.902 1 98.75 60 ARG B C 1
ATOM 1340 O O . ARG B 1 60 ? -7.922 23.078 7.855 1 98.75 60 ARG B O 1
ATOM 1347 N N . GLY B 1 61 ? -8.438 24.219 5.977 1 98.38 61 GLY B N 1
ATOM 1348 C CA . GLY B 1 61 ? -7.297 25.125 6.086 1 98.38 61 GLY B CA 1
ATOM 1349 C C . GLY B 1 61 ? -7.672 26.5 6.598 1 98.38 61 GLY B C 1
ATOM 1350 O O . GLY B 1 61 ? -8.688 27.062 6.188 1 98.38 61 GLY B O 1
ATOM 1351 N N . ASP B 1 62 ? -6.906 27.031 7.547 1 97.81 62 ASP B N 1
ATOM 1352 C CA . ASP B 1 62 ? -7.094 28.375 8.078 1 97.81 62 ASP B CA 1
ATOM 1353 C C . ASP B 1 62 ? -5.773 29.156 8.094 1 97.81 62 ASP B C 1
ATOM 1355 O O . ASP B 1 62 ? -4.77 28.672 8.617 1 97.81 62 ASP B O 1
ATOM 1359 N N . MET B 1 63 ? -5.875 30.344 7.473 1 97.44 63 MET B N 1
ATOM 1360 C CA . MET B 1 63 ? -4.684 31.188 7.516 1 97.44 63 MET B CA 1
ATOM 1361 C C . MET B 1 63 ? -4.473 31.766 8.906 1 97.44 63 MET B C 1
ATOM 1363 O O . MET B 1 63 ? -5.406 32.312 9.516 1 97.44 63 MET B O 1
ATOM 1367 N N . ARG B 1 64 ? -3.219 31.641 9.406 1 95.81 64 ARG B N 1
ATOM 1368 C CA . ARG B 1 64 ? -2.865 32.188 10.711 1 95.81 64 ARG B CA 1
ATOM 1369 C C . ARG B 1 64 ? -1.528 32.938 10.648 1 95.81 64 ARG B C 1
ATOM 1371 O O . ARG B 1 64 ? -0.656 32.562 9.859 1 95.81 64 ARG B O 1
ATOM 1378 N N . PRO B 1 65 ? -1.444 33.938 11.516 1 93.19 65 PRO B N 1
ATOM 1379 C CA . PRO B 1 65 ? -0.157 34.625 11.555 1 93.19 65 PRO B CA 1
ATOM 1380 C C . PRO B 1 65 ? 0.988 33.719 12.016 1 93.19 65 PRO B C 1
ATOM 1382 O O . PRO B 1 65 ? 0.789 32.844 12.859 1 93.19 65 PRO B O 1
ATOM 1385 N N . SER B 1 66 ? 2.088 33.875 11.422 1 88.31 66 SER B N 1
ATOM 1386 C CA . SER B 1 66 ? 3.297 33.156 11.812 1 88.31 66 SER B CA 1
ATOM 1387 C C . SER B 1 66 ? 4.195 34.031 12.688 1 88.31 66 SER B C 1
ATOM 1389 O O . SER B 1 66 ? 4.16 35.25 12.594 1 88.31 66 SER B O 1
ATOM 1391 N N . PRO B 1 67 ? 4.84 33.344 13.625 1 84.62 67 PRO B N 1
ATOM 1392 C CA . PRO B 1 67 ? 5.723 34.156 14.469 1 84.62 67 PRO B CA 1
ATOM 1393 C C . PRO B 1 67 ? 6.777 34.906 13.664 1 84.62 67 PRO B C 1
ATOM 1395 O O . PRO B 1 67 ? 7.125 36.031 14.008 1 84.62 67 PRO B O 1
ATOM 1398 N N . ASP B 1 68 ? 7.359 34.344 12.711 1 82.81 68 ASP B N 1
ATOM 1399 C CA . ASP B 1 68 ? 8.438 34.938 11.93 1 82.81 68 ASP B CA 1
ATOM 1400 C C . ASP B 1 68 ? 8.172 34.812 10.438 1 82.81 68 ASP B C 1
ATOM 1402 O O . ASP B 1 68 ? 8.641 33.875 9.797 1 82.81 68 ASP B O 1
ATOM 1406 N N . GLY B 1 69 ? 7.242 35.406 10.008 1 83.25 69 GLY B N 1
ATOM 1407 C CA . GLY B 1 69 ? 7.07 35.375 8.57 1 83.25 69 GLY B CA 1
ATOM 1408 C C . GLY B 1 69 ? 5.629 35.531 8.133 1 83.25 69 GLY B C 1
ATOM 1409 O O . GLY B 1 69 ? 4.789 36 8.906 1 83.25 69 GLY B O 1
ATOM 1410 N N . PRO B 1 70 ? 5.402 35.219 6.895 1 90.5 70 PRO B N 1
ATOM 1411 C CA . PRO B 1 70 ? 4.047 35.344 6.352 1 90.5 70 PRO B CA 1
ATOM 1412 C C . PRO B 1 70 ? 3.047 34.438 7.039 1 90.5 70 PRO B C 1
ATOM 1414 O O . PRO B 1 70 ? 3.443 33.531 7.762 1 90.5 70 PRO B O 1
ATOM 1417 N N . ASP B 1 71 ? 1.87 34.75 6.91 1 94.69 71 ASP B N 1
ATOM 1418 C CA . ASP B 1 71 ? 0.806 33.875 7.387 1 94.69 71 ASP B CA 1
ATOM 1419 C C . ASP B 1 71 ? 0.983 32.469 6.852 1 94.69 71 ASP B C 1
ATOM 1421 O O . ASP B 1 71 ? 1.526 32.25 5.762 1 94.69 71 ASP B O 1
ATOM 1425 N N . ARG B 1 72 ? 0.588 31.469 7.652 1 95.12 72 ARG B N 1
ATOM 1426 C CA . ARG B 1 72 ? 0.615 30.062 7.25 1 95.12 72 ARG B CA 1
ATOM 1427 C C . ARG B 1 72 ? -0.782 29.453 7.297 1 95.12 72 ARG B C 1
ATOM 1429 O O . ARG B 1 72 ? -1.613 29.859 8.117 1 95.12 72 ARG B O 1
ATOM 1436 N N . LYS B 1 73 ? -0.937 28.562 6.359 1 96.94 73 LYS B N 1
ATOM 1437 C CA . LYS B 1 73 ? -2.207 27.844 6.336 1 96.94 73 LYS B CA 1
ATOM 1438 C C . LYS B 1 73 ? -2.145 26.594 7.199 1 96.94 73 LYS B C 1
ATOM 1440 O O . LYS B 1 73 ? -1.454 25.625 6.855 1 96.94 73 LYS B O 1
ATOM 1445 N N . TYR B 1 74 ? -2.875 26.625 8.336 1 97.88 74 TYR B N 1
ATOM 1446 C CA . TYR B 1 74 ? -2.965 25.469 9.227 1 97.88 74 TYR B CA 1
ATOM 1447 C C . TYR B 1 74 ? -4.148 24.594 8.852 1 97.88 74 TYR B C 1
ATOM 1449 O O . TYR B 1 74 ? -5.223 25.094 8.508 1 97.88 74 TYR B O 1
ATOM 1457 N N . PHE B 1 75 ? -3.902 23.266 9 1 98.62 75 PHE B N 1
ATOM 1458 C CA . PHE B 1 75 ? -4.961 22.312 8.656 1 98.62 75 PHE B CA 1
ATOM 1459 C C . PHE B 1 75 ? -5.477 21.609 9.906 1 98.62 75 PHE B C 1
ATOM 1461 O O . PHE B 1 75 ? -4.695 21.234 10.781 1 98.62 75 PHE B O 1
ATOM 1468 N N . SER B 1 76 ? -6.754 21.5 9.945 1 98.69 76 SER B N 1
ATOM 1469 C CA . SER B 1 76 ? -7.43 20.719 10.984 1 98.69 76 SER B CA 1
ATOM 1470 C C . SER B 1 76 ? -8.328 19.656 10.383 1 98.69 76 SER B C 1
ATOM 1472 O O . SER B 1 76 ? -8.789 19.781 9.25 1 98.69 76 SER B O 1
ATOM 1474 N N . LEU B 1 77 ? -8.531 18.672 11.148 1 98.5 77 LEU B N 1
ATOM 1475 C CA . LEU B 1 77 ? -9.344 17.547 10.703 1 98.5 77 LEU B CA 1
ATOM 1476 C C . LEU B 1 77 ? -10.836 17.859 10.844 1 98.5 77 LEU B C 1
ATOM 1478 O O . LEU B 1 77 ? -11.266 18.406 11.859 1 98.5 77 LEU B O 1
ATOM 1482 N N . MET B 1 78 ? -11.594 17.5 9.781 1 98.56 78 MET B N 1
ATOM 1483 C CA . MET B 1 78 ? -13.047 17.609 9.836 1 98.56 78 MET B CA 1
ATOM 1484 C C . MET B 1 78 ? -13.68 16.266 10.188 1 98.56 78 MET B C 1
ATOM 1486 O O . MET B 1 78 ? -12.984 15.258 10.312 1 98.56 78 MET B O 1
ATOM 1490 N N . LYS B 1 79 ? -15.023 16.266 10.359 1 98.19 79 LYS B N 1
ATOM 1491 C CA . LYS B 1 79 ? -15.727 15.047 10.781 1 98.19 79 LYS B CA 1
ATOM 1492 C C . LYS B 1 79 ? -15.492 13.906 9.797 1 98.19 79 LYS B C 1
ATOM 1494 O O . LYS B 1 79 ? -15.195 12.781 10.195 1 98.19 79 LYS B O 1
ATOM 1499 N N . GLU B 1 80 ? -15.555 14.188 8.523 1 98.06 80 GLU B N 1
ATOM 1500 C CA . GLU B 1 80 ? -15.328 13.172 7.508 1 98.06 80 GLU B CA 1
ATOM 1501 C C . GLU B 1 80 ? -13.891 12.664 7.547 1 98.06 80 GLU B C 1
ATOM 1503 O O . GLU B 1 80 ? -13.633 11.477 7.309 1 98.06 80 GLU B O 1
ATOM 1508 N N . GLY B 1 81 ? -12.992 13.562 7.844 1 98.19 81 GLY B N 1
ATOM 1509 C CA . GLY B 1 81 ? -11.594 13.172 7.977 1 98.19 81 GLY B CA 1
ATOM 1510 C C . GLY B 1 81 ? -11.352 12.195 9.117 1 98.19 81 GLY B C 1
ATOM 1511 O O . GLY B 1 81 ? -10.562 11.266 8.984 1 98.19 81 GLY B O 1
ATOM 1512 N N . GLU B 1 82 ? -12.078 12.391 10.211 1 98.06 82 GLU B N 1
ATOM 1513 C CA . GLU B 1 82 ? -11.969 11.492 11.359 1 98.06 82 GLU B CA 1
ATOM 1514 C C . GLU B 1 82 ? -12.422 10.078 10.992 1 98.06 82 GLU B C 1
ATOM 1516 O O . GLU B 1 82 ? -11.797 9.094 11.391 1 98.06 82 GLU B O 1
ATOM 1521 N N . GLU B 1 83 ? -13.461 10.078 10.258 1 97.88 83 GLU B N 1
ATOM 1522 C CA . GLU B 1 83 ? -13.969 8.789 9.797 1 97.88 83 GLU B CA 1
ATOM 1523 C C . GLU B 1 83 ? -12.977 8.102 8.875 1 97.88 83 GLU B C 1
ATOM 1525 O O . GLU B 1 83 ? -12.766 6.887 8.969 1 97.88 83 GLU B O 1
ATOM 1530 N N . ARG B 1 84 ? -12.352 8.891 8.062 1 97 84 ARG B N 1
ATOM 1531 C CA . ARG B 1 84 ? -11.391 8.344 7.113 1 97 84 ARG B CA 1
ATOM 1532 C C . ARG B 1 84 ? -10.156 7.797 7.836 1 97 84 ARG B C 1
ATOM 1534 O O . ARG B 1 84 ? -9.586 6.789 7.418 1 97 84 ARG B O 1
ATOM 1541 N N . VAL B 1 85 ? -9.781 8.438 8.906 1 97.12 85 VAL B N 1
ATOM 1542 C CA . VAL B 1 85 ? -8.641 7.965 9.688 1 97.12 85 VAL B CA 1
ATOM 1543 C C . VAL B 1 85 ? -8.953 6.602 10.297 1 97.12 85 VAL B C 1
ATOM 1545 O O . VAL B 1 85 ? -8.141 5.676 10.219 1 97.12 85 VAL B O 1
ATOM 1548 N N . SER B 1 86 ? -10.141 6.523 10.875 1 97.25 86 SER B N 1
ATOM 1549 C CA . SER B 1 86 ? -10.562 5.266 11.492 1 97.25 86 SER B CA 1
ATOM 1550 C C . SER B 1 86 ? -10.602 4.137 10.469 1 97.25 86 SER B C 1
ATOM 1552 O O . SER B 1 86 ? -10.086 3.047 10.719 1 97.25 86 SER B O 1
ATOM 1554 N N . VAL B 1 87 ? -11.148 4.418 9.359 1 95.94 87 VAL B N 1
ATOM 1555 C CA . VAL B 1 87 ? -11.266 3.43 8.289 1 95.94 87 VAL B CA 1
ATOM 1556 C C . VAL B 1 87 ? -9.875 3.033 7.801 1 95.94 87 VAL B C 1
ATOM 1558 O O . VAL B 1 87 ? -9.602 1.854 7.566 1 95.94 87 VAL B O 1
ATOM 1561 N N . PHE B 1 88 ? -9.008 3.973 7.688 1 95.62 88 PHE B N 1
ATOM 1562 C CA . PHE B 1 88 ? -7.641 3.723 7.23 1 95.62 88 PHE B CA 1
ATOM 1563 C C . PHE B 1 88 ? -6.926 2.756 8.164 1 95.62 88 PHE B C 1
ATOM 1565 O O . PHE B 1 88 ? -6.312 1.786 7.711 1 95.62 88 PHE B O 1
ATOM 1572 N N . TRP B 1 89 ? -6.98 2.99 9.422 1 96.69 89 TRP B N 1
ATOM 1573 C CA . TRP B 1 89 ? -6.246 2.152 10.367 1 96.69 89 TRP B CA 1
ATOM 1574 C C . TRP B 1 89 ? -6.816 0.737 10.398 1 96.69 89 TRP B C 1
ATOM 1576 O O . TRP B 1 89 ? -6.07 -0.235 10.547 1 96.69 89 TRP B O 1
ATOM 1586 N N . GLN B 1 90 ? -8.141 0.659 10.242 1 96.56 90 GLN B N 1
ATOM 1587 C CA . GLN B 1 90 ? -8.742 -0.667 10.148 1 96.56 90 GLN B CA 1
ATOM 1588 C C . GLN B 1 90 ? -8.25 -1.41 8.906 1 96.56 90 GLN B C 1
ATOM 1590 O O . GLN B 1 90 ? -7.902 -2.59 8.984 1 96.56 90 GLN B O 1
ATOM 1595 N N . GLN B 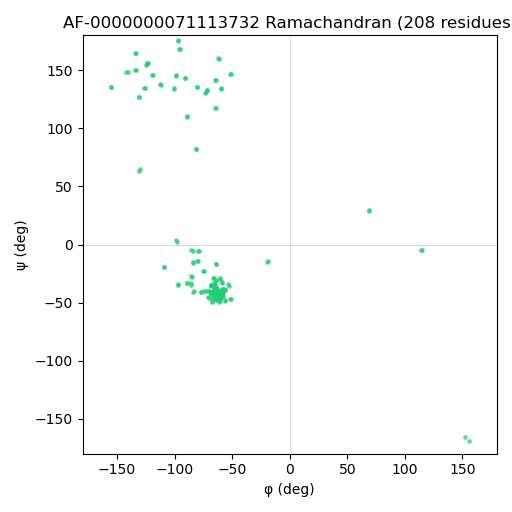1 91 ? -8.211 -0.724 7.852 1 93.81 91 GLN B N 1
ATOM 1596 C CA . GLN B 1 91 ? -7.75 -1.316 6.602 1 93.81 91 GLN B CA 1
ATOM 1597 C C . GLN B 1 91 ? -6.27 -1.673 6.676 1 93.81 91 GLN B C 1
ATOM 1599 O O . GLN B 1 91 ? -5.852 -2.723 6.18 1 93.81 91 GLN B O 1
ATOM 1604 N N . TRP B 1 92 ? -5.523 -0.795 7.262 1 95.44 92 TRP B N 1
ATOM 1605 C CA . TRP B 1 92 ? -4.094 -1.047 7.418 1 95.44 92 TRP B CA 1
ATOM 1606 C C . TRP B 1 92 ? -3.85 -2.287 8.273 1 95.44 92 TRP B C 1
ATOM 1608 O O . TRP B 1 92 ? -3.051 -3.152 7.902 1 95.44 92 TRP B O 1
ATOM 1618 N N . ASP B 1 93 ? -4.543 -2.391 9.367 1 96.56 93 ASP B N 1
ATOM 1619 C CA . ASP B 1 93 ? -4.387 -3.535 10.258 1 96.56 93 ASP B CA 1
ATOM 1620 C C . ASP B 1 93 ? -4.73 -4.84 9.539 1 96.56 93 ASP B C 1
ATOM 1622 O O . ASP B 1 93 ? -4 -5.828 9.648 1 96.56 93 ASP B O 1
ATOM 1626 N N . ASP B 1 94 ? -5.82 -4.789 8.859 1 95.38 94 ASP B N 1
ATOM 1627 C CA . ASP B 1 94 ? -6.254 -5.965 8.109 1 95.38 94 ASP B CA 1
ATOM 1628 C C . ASP B 1 94 ? -5.219 -6.359 7.059 1 95.38 94 ASP B C 1
ATOM 1630 O O . ASP B 1 94 ? -4.832 -7.527 6.969 1 95.38 94 ASP B O 1
ATOM 1634 N N . LEU B 1 95 ? -4.723 -5.41 6.344 1 94.75 95 LEU B N 1
ATOM 1635 C CA . LEU B 1 95 ? -3.76 -5.664 5.277 1 94.75 95 LEU B CA 1
ATOM 1636 C C . LEU B 1 95 ? -2.436 -6.16 5.848 1 94.75 95 LEU B C 1
ATOM 1638 O O . LEU B 1 95 ? -1.857 -7.121 5.34 1 94.75 95 LEU B O 1
ATOM 1642 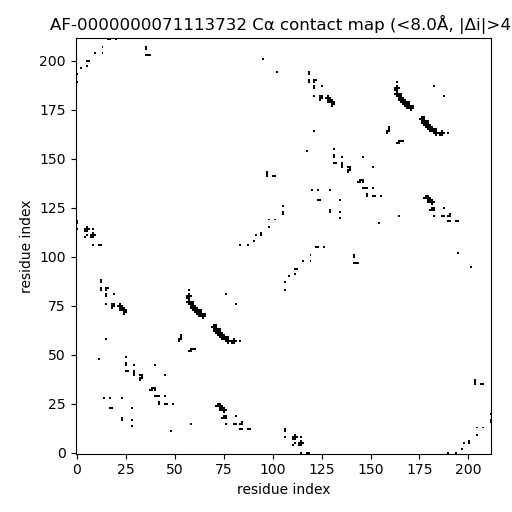N N . SER B 1 96 ? -1.994 -5.41 6.824 1 95.94 96 SER B N 1
ATOM 1643 C CA . SER B 1 96 ? -0.723 -5.785 7.434 1 95.94 96 SER B CA 1
ATOM 1644 C C . SER B 1 96 ? -0.755 -7.219 7.945 1 95.94 96 SER B C 1
ATOM 1646 O O . SER B 1 96 ? 0.219 -7.961 7.797 1 95.94 96 SER B O 1
ATOM 1648 N N . GLN B 1 97 ? -1.841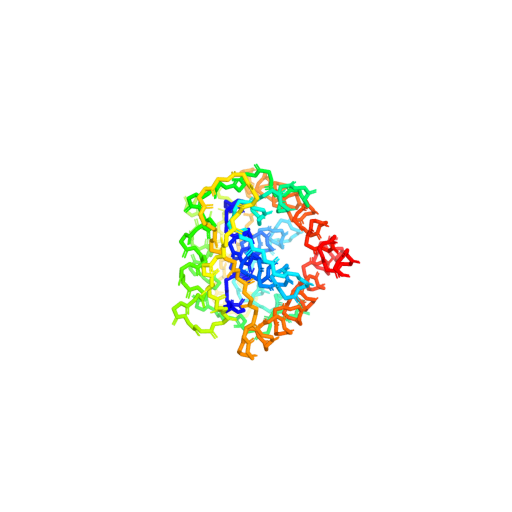 -7.633 8.492 1 96.06 97 GLN B N 1
ATOM 1649 C CA . GLN B 1 97 ? -1.981 -9 8.992 1 96.06 97 GLN B CA 1
ATOM 1650 C C . GLN B 1 97 ? -1.902 -10.008 7.848 1 96.06 97 GLN B C 1
ATOM 1652 O O . GLN B 1 97 ? -1.234 -11.031 7.965 1 96.06 97 GLN B O 1
ATOM 1657 N N . LYS B 1 98 ? -2.58 -9.703 6.82 1 95.38 98 LYS B N 1
ATOM 1658 C CA . LYS B 1 98 ? -2.602 -10.609 5.676 1 95.38 98 LYS B CA 1
ATOM 1659 C C . LYS B 1 98 ? -1.218 -10.734 5.047 1 95.38 98 LYS B C 1
ATOM 1661 O O . LYS B 1 98 ? -0.753 -11.844 4.77 1 95.38 98 LYS B O 1
ATOM 1666 N N . VAL B 1 99 ? -0.534 -9.641 4.855 1 96.5 99 VAL B N 1
ATOM 1667 C CA . VAL B 1 99 ? 0.771 -9.633 4.203 1 96.5 99 VAL B CA 1
ATOM 1668 C C . VAL B 1 99 ? 1.802 -10.32 5.094 1 96.5 99 VAL B C 1
ATOM 1670 O O . VAL B 1 99 ? 2.611 -11.117 4.617 1 96.5 99 VAL B O 1
ATOM 1673 N N . GLU B 1 100 ? 1.7 -10.047 6.34 1 96.69 100 GLU B N 1
ATOM 1674 C CA . GLU B 1 100 ? 2.617 -10.711 7.266 1 96.69 100 GLU B CA 1
ATOM 1675 C C . GLU B 1 100 ? 2.365 -12.211 7.312 1 96.69 100 GLU B C 1
ATOM 1677 O O . GLU B 1 100 ? 3.299 -13 7.488 1 96.69 100 GLU B O 1
ATOM 1682 N N . GLY B 1 101 ? 1.118 -12.578 7.164 1 95.62 101 GLY B N 1
ATOM 1683 C CA . GLY B 1 101 ? 0.802 -13.992 7.074 1 95.62 101 GLY B CA 1
ATOM 1684 C C . GLY B 1 101 ? 1.469 -14.68 5.898 1 95.62 101 GLY B C 1
ATOM 1685 O O . GLY B 1 101 ? 1.954 -15.805 6.027 1 95.62 101 GLY B O 1
ATOM 1686 N N . ILE B 1 102 ? 1.472 -14.039 4.809 1 95.12 102 ILE B N 1
ATOM 1687 C CA . ILE B 1 102 ? 2.117 -14.578 3.617 1 95.12 102 ILE B CA 1
ATOM 1688 C C . ILE B 1 102 ? 3.627 -14.648 3.834 1 95.12 102 ILE B C 1
ATOM 1690 O O . ILE B 1 102 ? 4.262 -15.656 3.514 1 95.12 102 ILE B O 1
ATOM 1694 N N . LYS B 1 103 ? 4.145 -13.578 4.359 1 94.81 103 LYS B N 1
ATOM 1695 C CA . LYS B 1 103 ? 5.586 -13.5 4.582 1 94.81 103 LYS B CA 1
ATOM 1696 C C . LYS B 1 103 ? 6.066 -14.633 5.484 1 94.81 103 LYS B C 1
ATOM 1698 O O . LYS B 1 103 ? 7.117 -15.227 5.234 1 94.81 103 LYS B O 1
ATOM 1703 N N . ASN B 1 104 ? 5.211 -14.938 6.52 1 90.94 104 ASN B N 1
ATOM 1704 C CA . ASN B 1 104 ? 5.613 -15.914 7.531 1 90.94 104 ASN B CA 1
ATOM 1705 C C . ASN B 1 104 ? 5.223 -17.328 7.129 1 90.94 104 ASN B C 1
ATOM 1707 O O . ASN B 1 104 ? 5.723 -18.297 7.699 1 90.94 104 ASN B O 1
ATOM 1711 N N . GLY B 1 105 ? 4.051 -17.406 6.395 1 80.69 105 GLY B N 1
ATOM 1712 C CA . GLY B 1 105 ? 3.578 -18.719 5.992 1 80.69 105 GLY B CA 1
ATOM 1713 C C . GLY B 1 105 ? 4.297 -19.25 4.77 1 80.69 105 GLY B C 1
ATOM 1714 O O . GLY B 1 105 ? 4.043 -20.391 4.348 1 80.69 105 GLY B O 1
ATOM 1715 N N . GLY B 1 106 ? 4.992 -18.391 4.09 1 61.19 106 GLY B N 1
ATOM 1716 C CA . GLY B 1 106 ? 5.824 -18.922 3.025 1 61.19 106 GLY B CA 1
ATOM 1717 C C . GLY B 1 106 ? 7.051 -19.656 3.539 1 61.19 106 GLY B C 1
ATOM 1718 O O . GLY B 1 106 ? 7.406 -19.547 4.715 1 61.19 106 GLY B O 1
#

Nearest PDB structures (foldseek):
  3hhh-assembly1_B  TM=9.819E-01  e=3.915E-11  Enterococcus faecalis
  6abq-assembly1_A  TM=9.281E-01  e=2.422E-10  Listeria monocytogenes
  6abq-assembly1_B  TM=9.413E-01  e=5.290E-10  Listeria monocytogenes
  4esb-assembly1_A-2  TM=9.295E-01  e=2.523E-09  Bacillus cereus ATCC 14579
  6abt-assembly1_A  TM=9.259E-01  e=2.874E-09  Listeria monocytogenes

pLDDT: mean 93.39, std 8.58, range [47.81, 98.88]

Foldseek 3Di:
DDPVVVCVLQVLLVLLVVQAVDWDFLVVSQVVCVVVPVVVDDSVVRVVSVVVCVVVVQKDWDWDDDPPDRTTIIIHGDPVVVVVNVVSVVVVVVVVVVVVCVVVVD/DPPVVVCVLQVLLVLLVVQAVDWDFLVVSQVVCVVVPVVVDDSVVRVVSVVVCVVVVQKDWDWDDDPPDRTTIIIHGDPVSVVVNVVSVVVVVVVVVVVVCVVVVD

Radius of gyration: 20.41 Å; Cα contacts (8 Å, |Δi|>4): 257; chains: 2; bounding box: 32×70×39 Å

Secondary structure (DSSP, 8-state):
--HHHHHHHHHHHHHHHHHHHS-EEHHHHHHHHHHTT-TT--HHHHHHHHHHHHHTTSEEEEEEEETTEEEEEEEEE-HHHHHHHHHHHHHHHHHHHHHHHHHHH-/--HHHHHHHHHHHHHHHHHHHS-EEHHHHHHHHHHTT-TT--HHHHHHHHHHHHHTTSEEEEEEEETTEEEEEEEEE-HHHHHHHHHHHHHHHHHHHHHHHHHHH-

Solvent-accessible surface area (backbone atoms only — not comparable to full-atom values): 11513 Å² total; per-residue (Å²): 131,61,72,59,44,46,46,60,38,46,47,63,43,52,51,48,43,52,27,59,75,40,72,38,34,70,69,57,49,55,51,52,42,34,74,51,62,45,74,82,68,47,69,83,58,50,53,60,49,51,50,51,38,37,75,68,46,24,30,46,76,43,79,38,84,40,97,83,57,68,66,41,53,32,29,37,60,31,77,59,26,53,52,48,33,54,51,39,54,55,50,46,52,54,48,52,50,34,52,50,45,50,68,68,70,97,132,60,74,58,46,46,46,60,37,45,47,63,43,52,51,48,44,51,27,59,75,39,71,40,32,69,67,57,48,54,50,52,42,34,74,50,62,45,72,82,69,47,68,84,59,50,52,58,47,52,51,51,37,36,75,68,46,24,30,45,76,43,80,38,84,39,97,85,57,67,66,41,53,32,30,35,59,30,74,59,25,53,52,47,33,55,51,39,53,52,52,48,52,55,48,52,52,34,52,50,44,50,69,67,70,97

Organism: Streptococcus pneumoniae 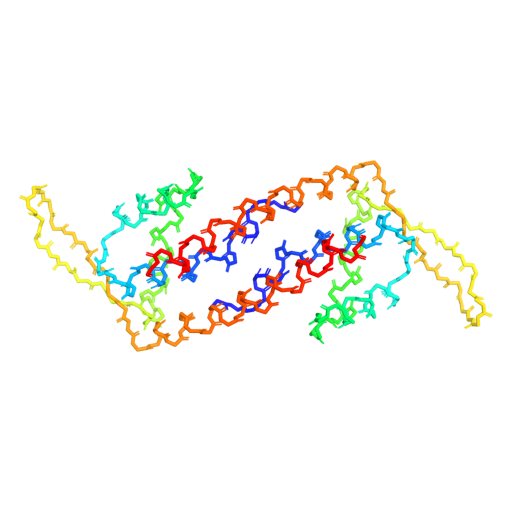serotype 4 (strain ATCC BAA-334 / TIGR4) (NCBI:txid170187)